Protein AF-A0A182TBE9-F1 (afdb_monomer_lite)

Radius of gyration: 17.05 Å; chains: 1; bounding box: 45×37×43 Å

Organism: NCBI:txid74869

Structure (mmCIF, N/CA/C/O backbone):
data_AF-A0A182TBE9-F1
#
_entry.id   AF-A0A182TBE9-F1
#
loop_
_atom_site.group_PDB
_atom_site.id
_atom_site.type_symbol
_atom_site.label_atom_id
_atom_site.label_alt_id
_atom_site.label_comp_id
_atom_site.label_asym_id
_atom_site.label_entity_id
_atom_site.label_seq_id
_atom_site.pdbx_PDB_ins_code
_atom_site.Cartn_x
_atom_site.Cartn_y
_atom_site.Cartn_z
_atom_site.occupancy
_atom_site.B_iso_or_equiv
_atom_site.auth_seq_id
_atom_site.auth_comp_id
_atom_site.auth_asym_id
_atom_site.auth_atom_id
_atom_site.pdbx_PDB_model_num
ATOM 1 N N . MET A 1 1 ? 20.472 1.026 10.048 1.00 66.00 1 MET A N 1
ATOM 2 C CA . MET A 1 1 ? 19.291 1.708 9.468 1.00 66.00 1 MET A CA 1
ATOM 3 C C . MET A 1 1 ? 18.299 0.635 9.044 1.00 66.00 1 MET A C 1
ATOM 5 O O . MET A 1 1 ? 18.756 -0.398 8.570 1.00 66.00 1 MET A O 1
ATOM 9 N N . ALA A 1 2 ? 16.990 0.842 9.237 1.00 91.69 2 ALA A N 1
ATOM 10 C CA . ALA A 1 2 ? 15.981 -0.187 8.948 1.00 91.69 2 ALA A CA 1
ATOM 11 C C . ALA A 1 2 ? 15.897 -0.556 7.456 1.00 91.69 2 ALA A C 1
ATOM 13 O O . ALA A 1 2 ? 15.517 -1.677 7.135 1.00 91.69 2 ALA A O 1
ATOM 14 N N . PHE A 1 3 ? 16.311 0.352 6.563 1.00 97.19 3 PHE A N 1
ATOM 15 C CA . PHE A 1 3 ? 16.199 0.195 5.115 1.00 97.19 3 PHE A CA 1
ATOM 16 C C . PHE A 1 3 ? 17.537 0.341 4.384 1.00 97.19 3 PHE A C 1
ATOM 18 O O . PHE A 1 3 ? 18.392 1.129 4.797 1.00 97.19 3 PHE A O 1
ATOM 25 N N . THR A 1 4 ? 17.675 -0.380 3.271 1.00 97.06 4 THR A N 1
ATOM 26 C CA . THR A 1 4 ? 18.659 -0.124 2.210 1.00 97.06 4 THR A CA 1
ATOM 27 C C . THR A 1 4 ? 17.928 0.471 1.015 1.00 97.06 4 THR A C 1
ATOM 29 O O . THR A 1 4 ? 16.821 0.052 0.684 1.00 97.06 4 THR A O 1
ATOM 32 N N . PHE A 1 5 ? 18.560 1.441 0.358 1.00 96.56 5 PHE A N 1
ATOM 33 C CA . PHE A 1 5 ? 18.007 2.107 -0.813 1.00 96.56 5 PHE A CA 1
ATOM 34 C C . PHE A 1 5 ? 19.001 2.045 -1.969 1.00 96.56 5 PHE A C 1
ATOM 36 O O . PHE A 1 5 ? 20.084 2.631 -1.874 1.00 96.56 5 PHE A O 1
ATOM 43 N N . THR A 1 6 ? 18.613 1.410 -3.066 1.00 95.81 6 THR A N 1
ATOM 44 C CA . THR A 1 6 ? 19.461 1.256 -4.254 1.00 95.81 6 THR A CA 1
ATOM 45 C C . THR A 1 6 ? 18.914 2.125 -5.376 1.00 95.81 6 THR A C 1
ATOM 47 O O . THR A 1 6 ? 17.748 2.001 -5.737 1.00 95.81 6 THR A O 1
ATOM 50 N N . ASN A 1 7 ? 19.735 3.023 -5.926 1.00 91.75 7 ASN A N 1
ATOM 51 C CA . ASN A 1 7 ? 19.327 3.825 -7.079 1.00 91.75 7 ASN A CA 1
ATOM 52 C C . ASN A 1 7 ? 19.230 2.936 -8.317 1.00 91.75 7 ASN A C 1
ATOM 54 O O . ASN A 1 7 ? 20.151 2.166 -8.583 1.00 91.75 7 ASN A O 1
ATOM 58 N N . VAL A 1 8 ? 18.150 3.082 -9.083 1.00 86.38 8 VAL A N 1
ATOM 59 C CA . VAL A 1 8 ? 17.999 2.398 -10.366 1.00 86.38 8 VAL A CA 1
ATOM 60 C C . VAL A 1 8 ? 18.157 3.429 -11.474 1.00 86.38 8 VAL A C 1
ATOM 62 O O . VAL A 1 8 ? 17.334 4.328 -11.636 1.00 86.38 8 VAL A O 1
ATOM 65 N N . THR A 1 9 ? 19.251 3.331 -12.223 1.00 67.50 9 THR A N 1
ATOM 66 C CA . THR A 1 9 ? 19.440 4.084 -13.464 1.00 67.50 9 THR A CA 1
ATOM 67 C C . THR A 1 9 ? 18.861 3.275 -14.606 1.00 67.50 9 THR A C 1
ATOM 69 O O . THR A 1 9 ? 19.378 2.209 -14.931 1.00 67.50 9 THR A O 1
ATOM 72 N N . LYS A 1 10 ? 17.792 3.784 -15.212 1.00 63.12 10 LYS A N 1
ATOM 73 C CA . LYS A 1 10 ? 17.244 3.232 -16.445 1.00 63.12 10 LYS A CA 1
ATOM 74 C C . LYS A 1 10 ? 17.932 3.923 -17.621 1.00 63.12 10 LYS A C 1
ATOM 76 O O . LYS A 1 10 ? 17.892 5.150 -17.707 1.00 63.12 10 LYS A O 1
ATOM 81 N N . GLU A 1 11 ? 18.581 3.170 -18.503 1.00 48.88 11 GLU A N 1
ATOM 82 C CA . GLU A 1 11 ? 18.990 3.694 -19.811 1.00 48.88 11 GLU A CA 1
ATOM 83 C C . GLU A 1 11 ? 17.709 3.890 -20.631 1.00 48.88 11 GLU A C 1
ATOM 85 O O . GLU A 1 11 ? 17.149 2.942 -21.169 1.00 48.88 11 GLU A O 1
ATOM 90 N N . SER A 1 12 ? 17.141 5.097 -20.626 1.00 45.78 12 SER A N 1
ATOM 91 C CA . SER A 1 12 ? 15.846 5.328 -21.268 1.00 45.78 12 SER A CA 1
ATOM 92 C C . SER A 1 12 ? 15.980 5.300 -22.792 1.00 45.78 12 SER A C 1
ATOM 94 O O . SER A 1 12 ? 16.564 6.216 -23.378 1.00 45.78 12 SER A O 1
ATOM 96 N N . SER A 1 13 ? 15.337 4.340 -23.452 1.00 41.44 13 SER A N 1
ATOM 97 C CA . SER A 1 13 ? 14.846 4.523 -24.817 1.00 41.44 13 SER A CA 1
ATOM 98 C C . SER A 1 13 ? 13.657 5.484 -24.767 1.00 41.44 13 SER A C 1
ATOM 100 O O . SER A 1 13 ? 12.524 5.033 -24.702 1.00 41.44 13 SER A O 1
ATOM 102 N N . ASN A 1 14 ? 13.947 6.793 -24.756 1.00 44.97 14 ASN A N 1
ATOM 103 C CA . ASN A 1 14 ? 13.005 7.922 -24.747 1.00 44.97 14 ASN A CA 1
ATOM 104 C C . ASN A 1 14 ? 11.950 7.876 -23.623 1.00 44.97 14 ASN A C 1
ATOM 106 O O . ASN A 1 14 ? 11.118 6.995 -23.609 1.00 44.97 14 ASN A O 1
ATOM 110 N N . HIS A 1 15 ? 11.941 8.839 -22.695 1.00 50.72 15 HIS A N 1
ATOM 111 C CA . HIS A 1 15 ? 10.744 9.575 -22.231 1.00 50.72 15 HIS A CA 1
ATOM 112 C C . HIS A 1 15 ? 11.020 10.346 -20.928 1.00 50.72 15 HIS A C 1
ATOM 114 O O . HIS A 1 15 ? 11.855 9.997 -20.099 1.00 50.72 15 HIS A O 1
ATOM 120 N N . THR A 1 16 ? 10.315 11.466 -20.817 1.00 36.84 16 THR A N 1
ATOM 121 C CA . THR A 1 16 ? 10.436 12.567 -19.859 1.00 36.84 16 THR A CA 1
ATOM 122 C C . THR A 1 16 ? 9.847 12.238 -18.484 1.00 36.84 16 THR A C 1
ATOM 124 O O . THR A 1 16 ? 8.823 12.801 -18.102 1.00 36.84 16 THR A O 1
ATOM 127 N N . GLU A 1 17 ? 10.497 11.369 -17.713 1.00 45.72 17 GLU A N 1
ATOM 128 C CA . GLU A 1 17 ? 10.230 11.235 -16.275 1.00 45.72 17 GLU A CA 1
ATOM 129 C C . GLU A 1 17 ? 11.463 11.687 -15.482 1.00 45.72 17 GLU A C 1
ATOM 131 O O . GLU A 1 17 ? 12.470 10.996 -15.371 1.00 45.72 17 GLU A O 1
ATOM 136 N N . THR A 1 18 ? 11.402 12.900 -14.933 1.00 41.53 18 THR A N 1
ATOM 137 C CA . THR A 1 18 ? 12.424 13.483 -14.044 1.00 41.53 18 THR A CA 1
ATOM 138 C C . THR A 1 18 ? 12.397 12.903 -12.622 1.00 41.53 18 THR A C 1
ATOM 140 O O . THR A 1 18 ? 13.035 13.449 -11.721 1.00 41.53 18 THR A O 1
ATOM 143 N N . SER A 1 19 ? 11.701 11.786 -12.411 1.00 55.25 19 SER A N 1
ATOM 144 C CA . SER A 1 19 ? 11.612 11.086 -11.132 1.00 55.25 19 SER A CA 1
ATOM 145 C C . SER A 1 19 ? 12.587 9.913 -11.125 1.00 55.25 19 SER A C 1
ATOM 147 O O . SER A 1 19 ? 12.386 8.903 -11.795 1.00 55.25 19 SER A O 1
ATOM 149 N N . ARG A 1 20 ? 13.687 10.045 -10.377 1.00 79.81 20 ARG A N 1
ATOM 150 C CA . ARG A 1 20 ? 14.608 8.923 -10.144 1.00 79.81 20 ARG A CA 1
ATOM 151 C C . ARG A 1 20 ? 13.870 7.871 -9.316 1.00 79.81 20 ARG A C 1
ATOM 153 O O . ARG A 1 20 ? 13.360 8.209 -8.255 1.00 79.81 20 ARG A O 1
ATOM 160 N N . ASN A 1 21 ? 13.836 6.622 -9.767 1.00 89.88 21 ASN A N 1
ATOM 161 C CA . ASN A 1 21 ? 13.284 5.510 -8.993 1.00 89.88 21 ASN A CA 1
ATOM 162 C C . ASN A 1 21 ? 14.385 4.790 -8.200 1.00 89.88 21 ASN A C 1
ATOM 164 O O . ASN A 1 21 ? 15.573 4.844 -8.540 1.00 89.88 21 ASN A O 1
ATOM 168 N N . ILE A 1 22 ? 13.988 4.131 -7.116 1.00 95.12 22 ILE A N 1
ATOM 169 C CA . ILE A 1 22 ? 14.863 3.372 -6.223 1.00 95.12 22 ILE A CA 1
ATOM 170 C C . ILE A 1 22 ? 14.229 2.026 -5.871 1.00 95.12 22 ILE A C 1
ATOM 172 O O . ILE A 1 22 ? 13.009 1.882 -5.868 1.00 95.12 22 ILE A O 1
ATOM 176 N N . LEU A 1 23 ? 15.070 1.066 -5.498 1.00 97.00 23 LEU A N 1
ATOM 177 C CA . LEU A 1 23 ? 14.653 -0.131 -4.776 1.00 97.00 23 LEU A CA 1
ATOM 178 C C . LEU A 1 23 ? 14.767 0.120 -3.273 1.00 97.00 23 LEU A C 1
ATOM 180 O O . LEU A 1 23 ? 15.817 0.559 -2.794 1.00 97.00 23 LEU A O 1
ATOM 184 N N . VAL A 1 24 ? 13.698 -0.172 -2.538 1.00 97.56 24 VAL A N 1
ATOM 185 C CA . VAL A 1 24 ? 13.617 -0.026 -1.081 1.00 97.56 24 VAL A CA 1
ATOM 186 C C . VAL A 1 24 ? 13.549 -1.407 -0.448 1.00 97.56 24 VAL A C 1
ATOM 188 O O . VAL A 1 24 ? 12.568 -2.123 -0.624 1.00 97.56 24 VAL A O 1
ATOM 191 N N . GLN A 1 25 ? 14.582 -1.769 0.306 1.00 97.44 25 GLN A N 1
ATOM 192 C CA . GLN A 1 25 ? 14.707 -3.061 0.973 1.00 97.44 25 GLN A CA 1
ATOM 193 C C . GLN A 1 25 ? 14.615 -2.883 2.488 1.00 97.44 25 GLN A C 1
ATOM 195 O O . GLN A 1 25 ? 15.359 -2.083 3.054 1.00 97.44 25 GLN A O 1
ATOM 200 N N . LEU A 1 26 ? 13.756 -3.657 3.156 1.00 97.38 26 LEU A N 1
ATOM 201 C CA . LEU A 1 26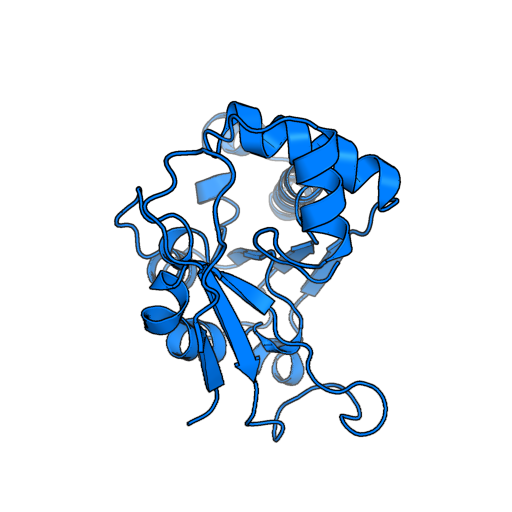 ? 13.775 -3.768 4.616 1.00 97.38 26 LEU A CA 1
ATOM 202 C C . LEU A 1 26 ? 14.931 -4.686 5.046 1.00 97.38 26 LEU A C 1
ATOM 204 O O . LEU A 1 26 ? 14.996 -5.833 4.607 1.00 97.38 26 LEU A O 1
ATOM 208 N N . ASN A 1 27 ? 15.815 -4.194 5.915 1.00 95.38 27 ASN A N 1
ATOM 209 C CA . ASN A 1 27 ? 16.902 -4.977 6.520 1.00 95.38 27 ASN A CA 1
ATOM 210 C C . ASN A 1 27 ? 16.603 -5.374 7.968 1.00 95.38 27 ASN A C 1
ATOM 212 O O . ASN A 1 27 ? 17.103 -6.384 8.455 1.00 95.38 27 ASN A O 1
ATOM 216 N N . ASP A 1 28 ? 15.843 -4.542 8.682 1.00 93.81 28 ASP A N 1
ATOM 217 C CA . ASP A 1 28 ? 15.432 -4.829 10.052 1.00 93.81 28 ASP A CA 1
ATOM 218 C C . ASP A 1 28 ? 14.235 -5.780 10.038 1.00 93.81 28 ASP A C 1
ATOM 220 O O . ASP A 1 28 ? 13.092 -5.363 9.877 1.00 93.81 28 ASP A O 1
ATOM 224 N N . ILE A 1 29 ? 14.524 -7.071 10.180 1.00 93.62 29 ILE A N 1
ATOM 225 C CA . ILE A 1 29 ? 13.524 -8.143 10.136 1.00 93.62 29 ILE A CA 1
ATOM 226 C C . ILE A 1 29 ? 13.007 -8.547 11.522 1.00 93.62 29 ILE A C 1
ATOM 228 O O . ILE A 1 29 ? 12.327 -9.561 11.645 1.00 93.62 29 ILE A O 1
ATOM 232 N N . THR A 1 30 ? 13.324 -7.783 12.574 1.00 92.25 30 THR A N 1
ATOM 233 C CA . THR A 1 30 ? 12.945 -8.124 13.959 1.00 92.25 30 THR A CA 1
ATOM 234 C C . THR A 1 30 ? 11.432 -8.178 14.178 1.00 92.25 30 THR A C 1
ATOM 236 O O . THR A 1 30 ? 10.957 -8.944 15.012 1.00 92.25 30 THR A O 1
ATOM 239 N N . ASP A 1 31 ? 10.680 -7.390 13.412 1.00 91.00 31 ASP A N 1
ATOM 240 C CA . ASP A 1 31 ? 9.220 -7.289 13.430 1.00 91.00 31 ASP A CA 1
ATOM 241 C C . ASP A 1 31 ? 8.574 -7.744 12.109 1.00 91.00 31 ASP A C 1
ATOM 243 O O . ASP A 1 31 ? 7.394 -7.484 11.860 1.00 91.00 31 ASP A O 1
ATOM 247 N N . TYR A 1 32 ? 9.342 -8.421 11.253 1.00 94.56 32 TYR A N 1
ATOM 248 C CA . TYR A 1 32 ? 8.846 -8.949 9.993 1.00 94.56 32 TYR A CA 1
ATOM 249 C C . TYR A 1 32 ? 7.912 -10.144 10.262 1.00 94.56 32 TYR A C 1
ATOM 251 O O . TYR A 1 32 ? 8.297 -11.071 10.975 1.00 94.56 32 TYR A O 1
ATOM 259 N N . PRO A 1 33 ? 6.678 -10.158 9.726 1.00 94.00 33 PRO A N 1
ATOM 260 C CA . PRO A 1 33 ? 5.647 -11.096 10.175 1.00 94.00 33 PRO A CA 1
ATOM 261 C C . PRO A 1 33 ? 5.772 -12.500 9.565 1.00 94.00 33 PRO A C 1
ATOM 263 O O . PRO A 1 33 ? 4.998 -13.384 9.928 1.00 94.00 33 PRO A O 1
ATOM 266 N N . LEU A 1 34 ? 6.699 -12.713 8.625 1.00 94.94 34 LEU A N 1
ATOM 267 C CA . LEU A 1 34 ? 6.920 -14.003 7.971 1.00 94.94 34 LEU A CA 1
ATOM 268 C C . LEU A 1 34 ? 8.278 -14.593 8.361 1.00 94.94 34 LEU A C 1
ATOM 270 O O . LEU A 1 34 ? 9.204 -13.886 8.751 1.00 94.94 34 LEU A O 1
ATOM 274 N N . ASP A 1 35 ? 8.414 -15.908 8.193 1.00 94.69 35 ASP A N 1
ATOM 275 C CA . ASP A 1 35 ? 9.709 -16.584 8.271 1.00 94.69 35 ASP A CA 1
ATOM 276 C C . ASP A 1 35 ? 10.618 -16.090 7.134 1.00 94.69 35 ASP A C 1
ATOM 278 O O . ASP A 1 35 ? 10.483 -16.525 5.987 1.00 94.69 35 ASP A O 1
ATOM 282 N N . ALA A 1 36 ? 11.544 -15.186 7.464 1.00 94.44 36 ALA A N 1
ATOM 283 C CA . ALA A 1 36 ? 12.453 -14.549 6.515 1.00 94.44 36 ALA A CA 1
ATOM 284 C C . ALA A 1 36 ? 13.398 -15.537 5.808 1.00 94.44 36 ALA A C 1
ATOM 286 O O . ALA A 1 36 ? 13.949 -15.203 4.762 1.00 94.44 36 ALA A O 1
ATOM 287 N N . THR A 1 37 ? 13.582 -16.753 6.339 1.00 94.25 37 THR A N 1
ATOM 288 C CA . THR A 1 37 ? 14.399 -17.785 5.675 1.00 94.25 37 THR A CA 1
ATOM 289 C C . THR A 1 37 ? 13.687 -18.396 4.471 1.00 94.25 37 THR A C 1
ATOM 291 O O . THR A 1 37 ? 14.336 -18.823 3.519 1.00 94.25 37 THR A O 1
ATOM 294 N N . LYS A 1 38 ? 12.349 -18.416 4.498 1.00 95.50 38 LYS A N 1
ATOM 295 C CA . LYS A 1 38 ? 11.497 -18.945 3.423 1.00 95.50 38 LYS A CA 1
ATOM 296 C C . LYS A 1 38 ? 10.919 -17.842 2.548 1.00 95.50 38 LYS A C 1
ATOM 298 O O . LYS A 1 38 ? 10.765 -18.032 1.350 1.00 95.50 38 LYS A O 1
ATOM 303 N N . ASN A 1 39 ? 10.588 -16.711 3.162 1.00 95.00 39 ASN A N 1
ATOM 304 C CA . ASN A 1 39 ? 9.961 -15.563 2.525 1.00 95.00 39 ASN A CA 1
ATOM 305 C C . ASN A 1 39 ? 10.776 -14.319 2.883 1.00 95.00 39 ASN A C 1
ATOM 307 O O . ASN A 1 39 ? 10.364 -13.560 3.757 1.00 95.00 39 ASN A O 1
ATOM 311 N N . PRO A 1 40 ? 11.970 -14.127 2.302 1.00 95.06 40 PRO A N 1
ATOM 312 C CA . PRO A 1 40 ? 12.746 -12.929 2.574 1.00 95.06 40 PRO A CA 1
ATOM 313 C C . PRO A 1 40 ? 11.959 -11.681 2.134 1.00 95.06 40 PRO A C 1
ATOM 315 O O . PRO A 1 40 ? 11.235 -11.732 1.135 1.00 95.06 40 PRO A O 1
ATOM 318 N N . PRO A 1 41 ? 12.088 -10.548 2.847 1.00 95.94 41 PRO A N 1
ATOM 319 C CA . PRO A 1 41 ? 11.446 -9.305 2.439 1.00 95.94 41 PRO A CA 1
ATOM 320 C C . PRO A 1 41 ? 11.933 -8.911 1.041 1.00 95.94 41 PRO A C 1
ATOM 322 O O . PRO A 1 41 ? 13.129 -8.711 0.848 1.00 95.94 41 PRO A O 1
ATOM 325 N N . ALA A 1 42 ? 11.025 -8.798 0.073 1.00 95.00 42 ALA A N 1
ATOM 326 C CA . ALA A 1 42 ? 11.372 -8.357 -1.275 1.00 95.00 42 ALA A CA 1
ATOM 327 C C . ALA A 1 42 ? 11.627 -6.836 -1.313 1.00 95.00 42 ALA A C 1
ATOM 329 O O . ALA A 1 42 ? 10.933 -6.089 -0.609 1.00 95.00 42 ALA A O 1
ATOM 330 N N . PRO A 1 43 ? 12.581 -6.358 -2.132 1.00 96.88 43 PRO A N 1
ATOM 331 C CA . PRO A 1 43 ? 12.753 -4.934 -2.368 1.00 96.88 43 PRO A CA 1
ATOM 332 C C . PRO A 1 43 ? 11.604 -4.407 -3.233 1.00 96.88 43 PRO A C 1
ATOM 334 O O . PRO A 1 43 ? 11.193 -5.073 -4.176 1.00 96.88 43 PRO A O 1
ATOM 337 N N . MET A 1 44 ? 11.113 -3.202 -2.944 1.00 97.44 44 MET A N 1
ATOM 338 C CA . MET A 1 44 ? 10.051 -2.565 -3.733 1.00 97.44 44 MET A CA 1
ATOM 339 C C . MET A 1 44 ? 10.609 -1.451 -4.619 1.00 97.44 44 MET A C 1
ATOM 341 O O . MET A 1 44 ? 11.370 -0.610 -4.134 1.00 97.44 44 MET A O 1
ATOM 345 N N . PHE A 1 45 ? 10.200 -1.408 -5.885 1.00 96.56 45 PHE A N 1
ATOM 346 C CA . PHE A 1 45 ? 10.536 -0.343 -6.829 1.00 96.56 45 PHE A CA 1
ATOM 347 C C . PHE A 1 45 ? 9.576 0.846 -6.673 1.00 96.56 45 PHE A C 1
ATOM 349 O O . PHE A 1 45 ? 8.377 0.716 -6.908 1.00 96.56 45 PHE A O 1
ATOM 356 N N . VAL A 1 46 ? 10.070 2.018 -6.265 1.00 95.19 46 VAL A N 1
ATOM 357 C CA . VAL A 1 46 ? 9.256 3.232 -6.024 1.00 95.19 46 VAL A CA 1
ATOM 358 C C . VAL A 1 46 ? 10.044 4.517 -6.322 1.00 95.19 46 VAL A C 1
ATOM 360 O O . VAL A 1 46 ? 11.260 4.473 -6.504 1.00 95.19 46 VAL A O 1
ATOM 363 N N . SER A 1 47 ? 9.375 5.679 -6.331 1.00 93.19 47 SER A N 1
ATOM 364 C CA . SER A 1 47 ? 10.045 6.990 -6.443 1.00 93.19 47 SER A CA 1
ATOM 365 C C . SER A 1 47 ? 11.118 7.170 -5.360 1.00 93.19 47 SER A C 1
ATOM 367 O O . SER A 1 47 ? 10.917 6.809 -4.196 1.00 93.19 47 SER A O 1
ATOM 369 N N . ALA A 1 48 ? 12.242 7.802 -5.719 1.00 93.69 48 ALA A N 1
ATOM 370 C CA . ALA A 1 48 ? 13.316 8.162 -4.795 1.00 93.69 48 ALA A CA 1
ATOM 371 C C . ALA A 1 48 ? 12.833 8.996 -3.606 1.00 93.69 48 ALA A C 1
ATOM 373 O O . ALA A 1 48 ? 13.424 8.901 -2.528 1.00 93.69 48 ALA A O 1
ATOM 374 N N . LYS A 1 49 ? 11.753 9.768 -3.785 1.00 93.56 49 LYS A N 1
ATOM 375 C CA . LYS A 1 49 ? 11.118 10.566 -2.731 1.00 93.56 49 LYS A CA 1
ATOM 376 C C . LYS A 1 49 ? 10.699 9.712 -1.533 1.00 93.56 49 LYS A C 1
ATOM 378 O O . LYS A 1 49 ? 10.759 10.182 -0.401 1.00 93.56 49 LYS A O 1
ATOM 383 N N . TYR A 1 50 ? 10.370 8.435 -1.742 1.00 95.88 50 TYR A N 1
ATOM 384 C CA . TYR A 1 50 ? 9.960 7.537 -0.662 1.00 95.88 50 TYR A CA 1
ATOM 385 C C . TYR A 1 50 ? 11.041 7.362 0.415 1.00 95.88 50 TYR A C 1
ATOM 387 O O . TYR A 1 50 ? 10.721 7.107 1.577 1.00 95.88 50 TYR A O 1
ATOM 395 N N . ARG A 1 51 ? 12.320 7.563 0.067 1.00 95.50 51 ARG A N 1
ATOM 396 C CA . ARG A 1 51 ? 13.450 7.547 1.009 1.00 95.50 51 ARG A CA 1
ATOM 397 C C . ARG A 1 51 ? 13.205 8.427 2.234 1.00 95.50 51 ARG A C 1
ATOM 399 O O . ARG A 1 51 ? 13.522 8.011 3.346 1.00 95.50 51 ARG A O 1
ATOM 406 N N . ASP A 1 52 ? 12.609 9.596 2.025 1.00 94.88 52 ASP A N 1
ATOM 407 C CA . ASP A 1 52 ? 12.399 10.599 3.071 1.00 94.88 52 ASP A CA 1
ATOM 408 C C . ASP A 1 52 ? 11.237 10.232 4.009 1.00 94.88 52 ASP A C 1
ATOM 410 O O . ASP A 1 52 ? 11.111 10.778 5.103 1.00 94.88 52 ASP A O 1
ATOM 414 N N . TYR A 1 53 ? 10.405 9.268 3.603 1.00 96.38 53 TYR A N 1
ATOM 415 C CA . TYR A 1 53 ? 9.174 8.886 4.293 1.00 96.38 53 TYR A CA 1
ATOM 416 C C . TYR A 1 53 ? 9.170 7.438 4.796 1.00 96.38 53 TYR A C 1
ATOM 418 O O . TYR A 1 53 ? 8.340 7.103 5.639 1.00 96.38 53 TYR A O 1
ATOM 426 N N . ALA A 1 54 ? 10.091 6.582 4.339 1.00 96.94 54 ALA A N 1
ATOM 427 C CA . ALA A 1 54 ? 10.098 5.149 4.644 1.00 96.94 54 ALA A CA 1
ATOM 428 C C . ALA A 1 54 ? 10.027 4.849 6.152 1.00 96.94 54 ALA A C 1
ATOM 430 O O . AL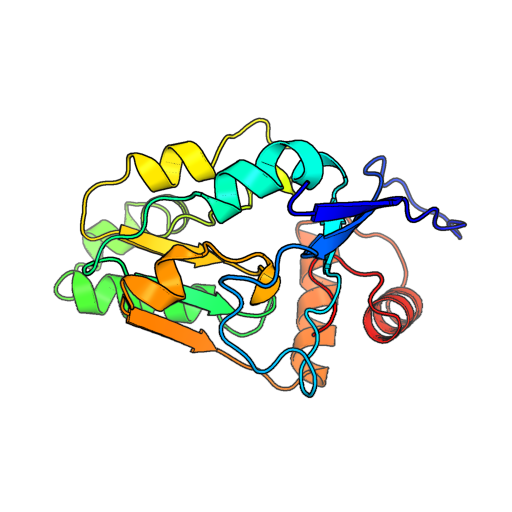A A 1 54 ? 9.237 4.013 6.590 1.00 96.94 54 ALA A O 1
ATOM 431 N N . GLN A 1 55 ? 10.805 5.574 6.964 1.00 96.94 55 GLN A N 1
ATOM 432 C CA . GLN A 1 55 ? 10.771 5.410 8.419 1.00 96.94 55 GLN A CA 1
ATOM 433 C C . GLN A 1 55 ? 9.453 5.916 9.022 1.00 96.94 55 GLN A C 1
ATOM 435 O O . GLN A 1 55 ? 8.900 5.268 9.905 1.00 96.94 55 GLN A O 1
ATOM 440 N N . GLN A 1 56 ? 8.912 7.026 8.511 1.00 97.19 56 GLN A N 1
ATOM 441 C CA . GLN A 1 56 ? 7.636 7.578 8.968 1.00 97.19 56 GLN A CA 1
ATOM 442 C C . GLN A 1 56 ? 6.470 6.614 8.694 1.00 97.19 56 GLN A C 1
ATOM 444 O O . GLN A 1 56 ? 5.595 6.462 9.543 1.00 97.19 56 GLN A O 1
ATOM 449 N N . VAL A 1 57 ? 6.466 5.942 7.537 1.00 98.06 57 VAL A N 1
ATOM 450 C CA . VAL A 1 57 ? 5.481 4.897 7.217 1.00 98.06 57 VAL A CA 1
ATOM 451 C C . VAL A 1 57 ? 5.655 3.691 8.138 1.00 98.06 57 VAL A C 1
ATOM 453 O O . VAL A 1 57 ? 4.683 3.234 8.734 1.00 98.06 57 VAL A O 1
ATOM 456 N N . ARG A 1 58 ? 6.889 3.197 8.312 1.00 97.19 58 ARG A N 1
ATOM 457 C CA . ARG A 1 58 ? 7.179 2.049 9.190 1.00 97.19 58 ARG A CA 1
ATOM 458 C C . ARG A 1 58 ? 6.713 2.286 10.623 1.00 97.19 58 ARG A C 1
ATOM 460 O O . ARG A 1 58 ? 6.189 1.368 11.252 1.00 97.19 58 ARG A O 1
ATOM 467 N N . ASP A 1 59 ? 6.884 3.511 11.112 1.00 97.25 59 ASP A N 1
ATOM 468 C CA . ASP A 1 59 ? 6.530 3.936 12.468 1.00 97.25 59 ASP A CA 1
ATOM 469 C C . ASP A 1 59 ? 5.099 4.463 12.601 1.00 97.25 59 ASP A C 1
ATOM 471 O O . ASP A 1 59 ? 4.707 4.901 13.686 1.00 97.25 59 ASP A O 1
ATOM 475 N N . PHE A 1 60 ? 4.304 4.411 11.529 1.00 98.50 60 PHE A N 1
ATOM 476 C CA . PHE A 1 60 ? 2.934 4.896 11.546 1.00 98.50 60 PHE A CA 1
ATOM 477 C C . PHE A 1 60 ? 2.125 4.210 12.652 1.00 98.50 60 PHE A C 1
ATOM 479 O O . PHE A 1 60 ? 2.085 2.981 12.764 1.00 98.50 60 PHE A O 1
ATOM 486 N N . ARG A 1 61 ? 1.472 5.025 13.488 1.00 98.44 61 ARG A N 1
ATOM 487 C CA . ARG A 1 61 ? 0.644 4.541 14.592 1.00 98.44 61 ARG A CA 1
ATOM 488 C C . ARG A 1 61 ? -0.602 3.868 14.032 1.00 98.44 61 ARG A C 1
ATOM 490 O O . ARG A 1 61 ? -1.387 4.514 13.339 1.00 98.44 61 ARG A O 1
ATOM 497 N N . VAL A 1 62 ? -0.798 2.605 14.388 1.00 98.62 62 VAL A N 1
ATOM 498 C CA . VAL A 1 62 ? -1.981 1.812 14.033 1.00 98.62 62 VAL A CA 1
ATOM 499 C C . VAL A 1 62 ? -2.905 1.718 15.248 1.00 98.62 62 VAL A C 1
ATOM 501 O O . VAL A 1 62 ? -2.429 1.630 16.384 1.00 98.62 62 VAL A O 1
ATOM 504 N N . TYR A 1 63 ? -4.215 1.747 15.014 1.00 98.56 63 TYR A N 1
ATOM 505 C CA . TYR A 1 63 ? -5.251 1.544 16.026 1.00 98.56 63 TYR A CA 1
ATOM 506 C C . TYR A 1 63 ? -6.107 0.322 15.685 1.00 98.56 63 TYR A C 1
ATOM 508 O O . TYR A 1 63 ? -6.243 -0.039 14.522 1.00 98.56 63 TYR A O 1
ATOM 516 N N . GLU A 1 64 ? -6.690 -0.308 16.705 1.00 98.38 64 GLU A N 1
ATOM 517 C CA . GLU A 1 64 ? -7.506 -1.526 16.559 1.00 98.38 64 GLU A CA 1
ATOM 518 C C . GLU A 1 64 ? -8.756 -1.320 15.688 1.00 98.38 64 GLU A C 1
ATOM 520 O O . GLU A 1 64 ? -9.219 -2.257 15.047 1.00 98.38 64 GLU A O 1
ATOM 525 N N . ASP A 1 65 ? -9.279 -0.092 15.642 1.00 98.19 65 ASP A N 1
ATOM 526 C CA . ASP A 1 65 ? -10.449 0.308 14.854 1.00 98.19 65 ASP A CA 1
ATOM 527 C C . ASP A 1 65 ? -10.095 0.839 13.456 1.00 98.19 65 ASP A C 1
ATOM 529 O O . ASP A 1 65 ? -10.968 1.343 12.749 1.00 98.19 65 ASP A O 1
ATOM 533 N N . ASP A 1 66 ? -8.828 0.756 13.044 1.00 98.62 66 ASP A N 1
ATOM 534 C CA . ASP A 1 66 ? -8.460 1.055 11.666 1.00 98.62 66 ASP A CA 1
ATOM 535 C C . ASP A 1 66 ? -8.962 -0.036 10.716 1.00 98.62 66 ASP A C 1
ATOM 537 O O . ASP A 1 66 ? -8.954 -1.230 11.028 1.00 98.62 66 ASP A O 1
ATOM 541 N N . VAL A 1 67 ? -9.285 0.374 9.491 1.00 98.62 67 VAL A N 1
ATOM 542 C CA . VAL A 1 67 ? -9.512 -0.532 8.367 1.00 98.62 67 VAL A CA 1
ATOM 543 C C . VAL A 1 67 ? -8.494 -0.241 7.276 1.00 98.62 67 VAL A C 1
ATOM 545 O O . VAL A 1 67 ? -8.459 0.852 6.709 1.00 98.62 67 VAL A O 1
ATOM 548 N N . TRP A 1 68 ? -7.672 -1.238 6.971 1.00 98.75 68 TRP A N 1
ATOM 549 C CA . TRP A 1 68 ? -6.623 -1.159 5.963 1.00 98.75 68 TRP A CA 1
ATOM 550 C C . TRP A 1 68 ? -7.048 -1.875 4.690 1.00 98.75 68 TRP A C 1
ATOM 552 O O . TRP A 1 68 ? -7.404 -3.048 4.724 1.00 98.75 68 TRP A O 1
ATOM 562 N N . ILE A 1 69 ? -6.975 -1.189 3.555 1.00 98.81 69 ILE A N 1
ATOM 563 C CA . ILE A 1 69 ? -7.243 -1.744 2.229 1.00 98.81 69 ILE A CA 1
ATOM 564 C C . ILE A 1 69 ? -5.918 -1.787 1.478 1.00 98.81 69 ILE A C 1
ATOM 566 O O . ILE A 1 69 ? -5.392 -0.760 1.044 1.00 98.81 69 ILE A O 1
ATOM 570 N N . VAL A 1 70 ? -5.363 -2.988 1.350 1.00 98.56 70 VAL A N 1
ATOM 571 C CA . VAL A 1 70 ? -4.039 -3.214 0.766 1.00 98.56 70 VAL A CA 1
ATOM 572 C C . VAL A 1 70 ? -4.199 -3.959 -0.548 1.00 98.56 70 VAL A C 1
ATOM 574 O O . VAL A 1 70 ? -4.892 -4.965 -0.626 1.00 98.56 70 VAL A O 1
ATOM 577 N N . THR A 1 71 ? -3.593 -3.462 -1.618 1.00 98.44 71 THR A N 1
ATOM 578 C CA . THR A 1 71 ? -3.727 -4.077 -2.949 1.00 98.4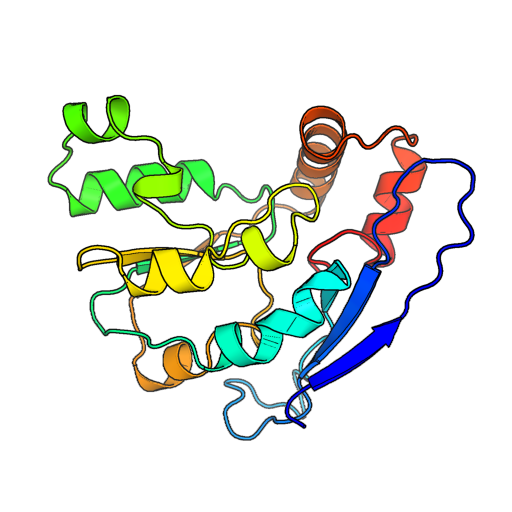4 71 THR A CA 1
ATOM 579 C C . THR A 1 71 ? -2.482 -3.804 -3.768 1.00 98.44 71 THR A C 1
ATOM 581 O O . THR A 1 71 ? -1.918 -2.727 -3.630 1.00 98.44 71 THR A O 1
ATOM 584 N N . PHE A 1 72 ? -2.106 -4.674 -4.703 1.00 98.12 72 PHE A N 1
ATOM 585 C CA . PHE A 1 72 ? -1.299 -4.188 -5.825 1.00 98.12 72 PHE A CA 1
ATOM 586 C C . PHE A 1 72 ? -2.155 -3.212 -6.663 1.00 98.12 72 PHE A C 1
ATOM 588 O O . PHE A 1 72 ? -3.375 -3.438 -6.780 1.00 98.12 72 PHE A O 1
ATOM 595 N N . PRO A 1 73 ? -1.595 -2.125 -7.235 1.00 97.69 73 PRO A N 1
ATOM 596 C CA . PRO A 1 73 ? -2.352 -1.194 -8.062 1.00 97.69 73 PRO A CA 1
ATOM 597 C C . PRO A 1 73 ? -3.251 -1.901 -9.079 1.00 97.69 73 PRO A C 1
ATOM 599 O O . PRO A 1 73 ? -2.894 -2.905 -9.679 1.00 97.69 73 PRO A O 1
ATOM 602 N N . LYS A 1 74 ? -4.445 -1.344 -9.300 1.00 97.75 74 LYS A N 1
ATOM 603 C CA . LYS A 1 74 ? -5.411 -1.822 -10.315 1.00 97.75 74 LYS A CA 1
ATOM 604 C C . LYS A 1 74 ? -6.064 -3.180 -10.027 1.00 97.75 74 LYS A C 1
ATOM 606 O O . LYS A 1 74 ? -6.744 -3.731 -10.899 1.00 97.75 74 LYS A O 1
ATOM 611 N N . SER A 1 75 ? -5.981 -3.636 -8.781 1.00 98.44 75 SER A N 1
ATOM 612 C CA . SER A 1 75 ? -6.625 -4.869 -8.311 1.00 98.44 75 SER A CA 1
ATOM 613 C C . SER A 1 75 ? -8.021 -4.668 -7.702 1.00 98.44 75 SER A C 1
ATOM 615 O O . SER A 1 75 ? -8.541 -5.576 -7.075 1.00 98.44 75 SER A O 1
ATOM 617 N N . GLY A 1 76 ? -8.658 -3.502 -7.884 1.00 97.81 76 GLY A N 1
ATOM 618 C CA . GLY A 1 76 ? -10.016 -3.236 -7.369 1.00 97.81 76 GLY A CA 1
ATOM 619 C C . GLY A 1 76 ? -10.074 -2.409 -6.079 1.00 97.81 76 GLY A C 1
ATOM 620 O O . GLY A 1 76 ? -11.078 -2.437 -5.368 1.00 97.81 76 GLY A O 1
ATOM 621 N N . THR A 1 77 ? -9.021 -1.643 -5.785 1.00 98.19 77 THR A N 1
ATOM 622 C CA . THR A 1 77 ? -8.911 -0.809 -4.578 1.00 98.19 77 THR A CA 1
ATOM 623 C C . THR A 1 77 ? -10.086 0.152 -4.435 1.00 98.19 77 THR A C 1
ATOM 625 O O . THR A 1 77 ? -10.815 0.051 -3.463 1.00 98.19 77 THR A O 1
ATOM 628 N N . THR A 1 78 ? -10.361 0.985 -5.444 1.00 98.06 78 THR A N 1
ATOM 629 C CA . THR A 1 78 ? -11.439 1.990 -5.400 1.00 98.06 78 THR A CA 1
ATOM 630 C C . THR A 1 78 ? -12.813 1.381 -5.119 1.00 98.06 78 THR A C 1
ATOM 632 O O . THR A 1 78 ? -13.576 1.932 -4.336 1.00 98.06 78 THR A O 1
ATOM 635 N N . TRP A 1 79 ? -13.131 0.227 -5.717 1.00 98.31 79 TRP A N 1
ATOM 636 C CA . TRP A 1 79 ? -14.394 -0.467 -5.439 1.00 98.31 79 TRP A CA 1
ATOM 637 C C . TRP A 1 79 ? -14.469 -0.923 -3.986 1.00 98.31 79 TRP A C 1
ATOM 639 O O . TRP A 1 79 ? -15.486 -0.737 -3.327 1.00 98.31 79 TRP A O 1
ATOM 649 N N . THR A 1 80 ? -13.374 -1.486 -3.483 1.00 98.62 80 THR A N 1
ATOM 650 C CA . THR A 1 80 ? -13.276 -1.961 -2.102 1.00 98.62 80 THR A CA 1
ATOM 651 C C . THR A 1 80 ? -13.372 -0.803 -1.117 1.00 98.62 80 THR A C 1
ATOM 653 O O . THR A 1 80 ? -14.126 -0.892 -0.157 1.00 98.62 80 THR A O 1
ATOM 656 N N . GLU A 1 81 ? -12.677 0.303 -1.384 1.00 98.56 81 GLU A N 1
ATOM 657 C CA . GLU A 1 81 ? -12.725 1.511 -0.562 1.00 98.56 81 GLU A CA 1
ATOM 658 C C . GLU A 1 81 ? -14.147 2.060 -0.443 1.00 98.56 81 GLU A C 1
ATOM 660 O O . GLU A 1 81 ? -14.577 2.370 0.666 1.00 98.56 81 GLU A O 1
ATOM 665 N N . GLU A 1 82 ? -14.898 2.131 -1.544 1.00 98.38 82 GLU A N 1
ATOM 666 C CA . GLU A 1 82 ? -16.286 2.602 -1.507 1.00 98.38 82 GLU A CA 1
ATOM 667 C C . GLU A 1 82 ? -17.219 1.643 -0.767 1.00 98.38 82 GLU A C 1
ATOM 669 O O . GLU A 1 82 ? -18.002 2.075 0.079 1.00 98.38 82 GLU A O 1
ATOM 674 N N . MET A 1 83 ? -17.129 0.338 -1.051 1.00 98.44 83 MET A N 1
ATOM 675 C CA . MET A 1 83 ? -17.973 -0.667 -0.399 1.00 98.44 83 MET A CA 1
ATOM 676 C C . MET A 1 83 ? -17.746 -0.692 1.112 1.00 98.44 83 MET A C 1
ATOM 678 O O . MET A 1 83 ? -18.702 -0.639 1.881 1.00 98.44 83 MET A O 1
ATOM 682 N N . VAL A 1 84 ? -16.483 -0.743 1.538 1.00 98.19 84 VAL A N 1
ATOM 683 C CA . VAL A 1 84 ? -16.108 -0.787 2.956 1.00 98.19 84 VAL A CA 1
ATOM 684 C C . VAL A 1 84 ? -16.540 0.492 3.661 1.00 98.19 84 VAL A C 1
ATOM 686 O O . VAL A 1 84 ? -17.129 0.421 4.740 1.00 98.19 84 VAL A O 1
ATOM 689 N N 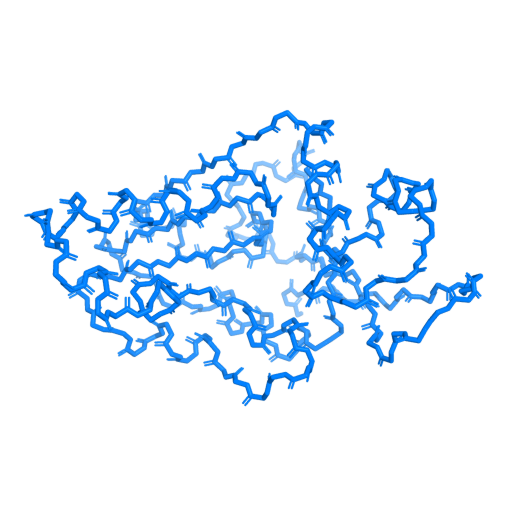. TRP A 1 85 ? -16.325 1.652 3.032 1.00 98.00 85 TRP A N 1
ATOM 690 C CA . TRP A 1 85 ? -16.714 2.920 3.630 1.00 98.00 85 TRP A CA 1
ATOM 691 C C . TRP A 1 85 ? -18.229 2.987 3.841 1.00 98.00 85 TRP A C 1
ATOM 693 O O . TRP A 1 85 ? -18.673 3.285 4.947 1.00 98.00 85 TRP A O 1
ATOM 703 N N . LEU A 1 86 ? -19.029 2.636 2.828 1.00 98.38 86 LEU A N 1
ATOM 704 C CA . LEU A 1 86 ? -20.492 2.626 2.934 1.00 98.38 86 LEU A CA 1
ATOM 705 C C . LEU A 1 86 ? -20.994 1.646 3.999 1.00 98.38 86 LEU A C 1
ATOM 707 O O . LEU A 1 86 ? -21.865 2.012 4.785 1.00 98.38 86 LEU A O 1
ATOM 711 N N . ILE A 1 87 ? -20.444 0.429 4.058 1.00 97.81 87 ILE A N 1
ATOM 712 C CA . ILE A 1 87 ? -20.813 -0.571 5.075 1.00 97.81 87 ILE A CA 1
ATOM 713 C C . ILE A 1 87 ? -20.551 -0.026 6.485 1.00 97.81 87 ILE A C 1
ATOM 715 O O . ILE A 1 87 ? -21.419 -0.126 7.350 1.00 97.81 87 ILE A O 1
ATOM 719 N N . ASN A 1 88 ? -19.404 0.620 6.699 1.00 96.44 88 ASN A N 1
ATOM 720 C CA . ASN A 1 88 ? -19.024 1.166 8.005 1.00 96.44 88 ASN A CA 1
ATOM 721 C C . ASN A 1 88 ? -19.777 2.451 8.388 1.00 96.44 88 ASN A C 1
ATOM 723 O O . ASN A 1 88 ? -19.776 2.832 9.555 1.00 96.44 88 ASN A O 1
ATOM 727 N N . HIS A 1 89 ? -20.431 3.113 7.429 1.00 96.44 89 HIS A N 1
ATOM 728 C CA . HIS A 1 89 ? -21.142 4.380 7.631 1.00 96.44 89 HIS A CA 1
ATOM 729 C C . HIS A 1 89 ? -22.649 4.245 7.372 1.00 96.44 89 HIS A C 1
ATOM 731 O O . HIS A 1 89 ? -23.288 5.184 6.908 1.00 96.44 89 HIS A O 1
ATOM 737 N N . ASN A 1 90 ? -23.232 3.077 7.673 1.00 97.69 90 ASN A N 1
ATOM 738 C CA . ASN A 1 90 ? -24.676 2.814 7.581 1.00 97.69 90 ASN A CA 1
ATOM 739 C C . ASN A 1 90 ? -25.283 3.142 6.207 1.00 97.69 90 ASN A C 1
ATOM 741 O O . ASN A 1 90 ? -26.403 3.644 6.117 1.00 97.69 90 ASN A O 1
ATOM 745 N N . LEU A 1 91 ? -24.533 2.864 5.137 1.00 98.12 91 LEU A N 1
ATOM 746 C CA . LEU A 1 91 ? -24.912 3.168 3.760 1.00 98.12 91 LEU A CA 1
ATOM 747 C C . LEU A 1 91 ? -25.229 4.663 3.544 1.00 98.12 91 LEU A C 1
ATOM 749 O O . LEU A 1 91 ? -26.157 5.008 2.813 1.00 98.12 91 LEU A O 1
ATOM 753 N N . ASP A 1 92 ? -24.461 5.568 4.162 1.00 97.94 92 ASP A N 1
ATOM 754 C CA . ASP A 1 92 ? -24.577 7.015 3.946 1.00 97.94 92 ASP A CA 1
ATOM 755 C C . ASP A 1 92 ? -24.087 7.433 2.545 1.00 97.94 92 ASP A C 1
ATOM 757 O O . ASP A 1 92 ? -22.997 7.976 2.344 1.00 97.94 92 ASP A O 1
ATOM 761 N N . TYR A 1 93 ? -24.931 7.196 1.542 1.00 98.12 93 TYR A N 1
ATOM 762 C CA . TYR A 1 93 ? -24.670 7.561 0.150 1.00 98.12 93 TYR A CA 1
ATOM 763 C C . TYR A 1 93 ? -24.547 9.070 -0.072 1.00 98.12 93 TYR A C 1
ATOM 765 O O . TYR A 1 93 ? -23.905 9.490 -1.036 1.00 98.12 93 TYR A O 1
ATOM 773 N N . LYS A 1 94 ? -25.161 9.895 0.788 1.00 98.25 94 LYS A N 1
ATOM 774 C CA . LYS A 1 94 ? -25.090 11.351 0.653 1.00 98.25 94 LYS A CA 1
ATOM 775 C C . LYS A 1 94 ? -23.659 11.807 0.912 1.00 98.25 94 LYS A C 1
ATOM 777 O O . LYS A 1 94 ? -23.061 12.442 0.050 1.00 98.25 94 LYS A O 1
ATOM 782 N N . THR A 1 95 ? -23.089 11.412 2.045 1.00 97.25 95 THR A N 1
ATOM 783 C CA . THR A 1 95 ? -21.707 11.756 2.387 1.00 97.25 95 THR A CA 1
ATOM 784 C C . THR A 1 95 ? -20.708 11.100 1.433 1.00 97.25 95 THR A C 1
ATOM 786 O O . THR A 1 95 ? -19.760 11.761 1.012 1.00 97.25 95 THR A O 1
ATOM 789 N N . ALA A 1 96 ? -20.931 9.846 1.017 1.00 97.31 96 ALA A N 1
ATOM 790 C CA . ALA A 1 96 ? -20.053 9.176 0.048 1.00 97.31 96 ALA A CA 1
ATOM 791 C C . ALA A 1 96 ? -19.974 9.914 -1.302 1.00 97.31 96 ALA A C 1
ATOM 793 O O . ALA A 1 96 ? -18.913 9.943 -1.929 1.00 97.31 96 ALA A O 1
ATOM 794 N N . ARG A 1 97 ? -21.085 10.525 -1.735 1.00 97.19 97 ARG A N 1
ATOM 795 C CA . ARG A 1 97 ? -21.151 11.347 -2.949 1.00 97.19 97 ARG A CA 1
ATOM 796 C C . ARG A 1 97 ? -20.522 12.725 -2.754 1.00 97.19 97 ARG A C 1
ATOM 798 O O . ARG A 1 97 ? -19.828 13.203 -3.646 1.00 97.19 97 ARG A O 1
ATOM 805 N N . ASP A 1 98 ? -20.802 13.367 -1.625 1.00 97.81 98 ASP A N 1
ATOM 806 C CA . ASP A 1 98 ? -20.452 14.770 -1.401 1.00 97.81 98 ASP A CA 1
ATOM 807 C C . ASP A 1 98 ? -18.982 14.933 -0.943 1.00 97.81 98 ASP A C 1
ATOM 809 O O . ASP A 1 98 ? -18.372 15.977 -1.178 1.00 97.81 98 ASP A O 1
ATOM 813 N N . ILE A 1 99 ? -18.380 13.897 -0.340 1.00 96.88 99 ILE A N 1
ATOM 814 C CA . ILE A 1 99 ? -16.979 13.882 0.105 1.00 96.88 99 ILE A CA 1
ATOM 815 C C . ILE A 1 99 ? -16.144 12.947 -0.776 1.00 96.88 99 ILE A C 1
ATOM 817 O O . ILE A 1 99 ? -16.426 11.755 -0.911 1.00 96.88 99 ILE A O 1
ATOM 821 N N . ASN A 1 100 ? -15.050 13.481 -1.328 1.00 95.75 100 ASN A N 1
ATOM 822 C CA . ASN A 1 100 ? -14.131 12.727 -2.177 1.00 95.75 100 ASN A CA 1
ATOM 823 C C . ASN A 1 100 ? -13.554 11.490 -1.464 1.00 95.75 100 ASN A C 1
ATOM 825 O O . ASN A 1 100 ? -13.155 11.556 -0.299 1.00 95.75 100 ASN A O 1
ATOM 829 N N . LEU A 1 101 ? -13.433 10.384 -2.202 1.00 96.06 101 LEU A N 1
ATOM 830 C CA . LEU A 1 101 ? -12.917 9.120 -1.682 1.00 96.06 101 LEU A CA 1
ATOM 831 C C . LEU A 1 101 ? -11.536 9.245 -1.027 1.00 96.06 101 LEU A C 1
ATOM 833 O O . LEU A 1 101 ? -11.332 8.652 0.020 1.00 96.06 101 LEU A O 1
ATOM 837 N N . ASN A 1 102 ? -10.617 10.054 -1.563 1.00 92.69 102 ASN A N 1
ATOM 838 C CA . ASN A 1 102 ? -9.269 10.199 -0.991 1.00 92.69 102 ASN A CA 1
ATOM 839 C C . ASN A 1 102 ? -9.266 10.867 0.398 1.00 92.69 102 ASN A C 1
ATOM 841 O O . ASN A 1 102 ? -8.293 10.744 1.143 1.00 92.69 102 ASN A O 1
ATOM 845 N N . VAL A 1 103 ? -10.342 11.585 0.746 1.00 93.75 103 VAL A N 1
ATOM 846 C CA . VAL A 1 103 ? -10.552 12.150 2.089 1.00 93.75 103 VAL A CA 1
ATOM 847 C C . VAL A 1 103 ? -11.137 11.090 3.023 1.00 93.75 103 VAL A C 1
ATOM 849 O O . VAL A 1 103 ? -10.741 11.000 4.179 1.00 93.75 103 VAL A O 1
ATOM 852 N N . ARG A 1 104 ? -12.053 10.263 2.508 1.00 95.56 104 ARG A N 1
ATOM 853 C CA . ARG A 1 104 ? -12.710 9.174 3.247 1.00 95.56 104 ARG A CA 1
ATOM 854 C C . ARG A 1 104 ? -11.805 7.958 3.477 1.00 95.56 104 ARG A C 1
ATOM 856 O O . ARG A 1 104 ? -11.966 7.262 4.471 1.00 95.56 104 ARG A O 1
ATOM 863 N N . SER A 1 105 ? -10.877 7.718 2.556 1.00 97.19 105 SER A N 1
ATOM 864 C CA . SER A 1 105 ? -9.944 6.595 2.494 1.00 97.19 105 SER A CA 1
ATOM 865 C C . SER A 1 105 ? -8.574 7.128 2.080 1.00 97.19 105 SER A C 1
ATOM 867 O O . SER A 1 105 ? -8.324 7.411 0.907 1.00 97.19 105 SER A O 1
ATOM 869 N N . THR A 1 106 ? -7.687 7.361 3.047 1.00 97.62 106 THR A N 1
ATOM 870 C CA . THR A 1 106 ? -6.413 8.028 2.749 1.00 97.62 106 THR A CA 1
ATOM 871 C C . THR A 1 106 ? -5.412 7.055 2.144 1.00 97.62 106 THR A C 1
ATOM 873 O O . THR A 1 106 ? -5.054 6.053 2.758 1.00 97.62 106 THR A O 1
ATOM 876 N N . PHE A 1 107 ? -4.910 7.392 0.957 1.00 97.81 107 PHE A N 1
ATOM 877 C CA . PHE A 1 107 ? -3.788 6.707 0.324 1.00 97.81 107 PHE A CA 1
ATOM 878 C C . PHE A 1 107 ? -2.476 7.124 1.008 1.00 97.81 107 PHE A C 1
ATOM 880 O O . PHE A 1 107 ? -1.925 8.188 0.714 1.00 97.81 107 PHE A O 1
ATOM 887 N N . ILE A 1 108 ? -2.014 6.317 1.969 1.00 98.00 108 ILE A N 1
ATOM 888 C CA . ILE A 1 108 ? -1.025 6.740 2.974 1.00 98.00 108 ILE A CA 1
ATOM 889 C C . ILE A 1 108 ? 0.315 7.167 2.367 1.00 98.00 108 ILE A C 1
ATOM 891 O O . ILE A 1 108 ? 0.866 8.188 2.778 1.00 98.00 108 ILE A O 1
ATOM 895 N N . GLU A 1 109 ? 0.812 6.470 1.350 1.00 97.06 109 GLU A N 1
ATOM 896 C CA . GLU A 1 109 ? 2.103 6.752 0.718 1.00 97.06 109 GLU A CA 1
ATOM 897 C C . GLU A 1 109 ? 2.032 7.680 -0.506 1.00 97.06 109 GLU A C 1
ATOM 899 O O . GLU A 1 109 ? 3.071 7.973 -1.093 1.00 97.06 109 GLU A O 1
ATOM 904 N N . PHE A 1 110 ? 0.852 8.178 -0.899 1.00 96.00 110 PHE A N 1
ATOM 905 C CA . PHE A 1 110 ? 0.701 9.000 -2.112 1.00 96.00 110 PHE A CA 1
ATOM 906 C C . PHE A 1 110 ? 1.660 10.194 -2.135 1.00 96.00 110 PHE A C 1
ATOM 908 O O . PHE A 1 110 ? 2.368 10.425 -3.112 1.00 96.00 110 PHE A O 1
ATOM 915 N N . GLY A 1 111 ? 1.735 10.922 -1.021 1.00 93.88 111 GLY A N 1
ATOM 916 C CA . GLY A 1 111 ? 2.641 12.050 -0.854 1.00 93.88 111 GLY A CA 1
ATOM 917 C C . GLY A 1 111 ? 4.120 11.688 -0.976 1.00 93.88 111 GLY A C 1
ATOM 918 O O . GLY A 1 111 ? 4.920 12.522 -1.392 1.00 93.88 111 GLY A O 1
ATOM 919 N N . ALA A 1 112 ? 4.481 10.445 -0.662 1.00 93.50 112 ALA A N 1
ATOM 920 C CA . ALA A 1 112 ? 5.850 9.943 -0.693 1.00 93.50 112 ALA A CA 1
ATOM 921 C C . ALA A 1 112 ? 6.285 9.433 -2.076 1.00 93.50 112 ALA A C 1
ATOM 923 O O . ALA A 1 112 ? 7.477 9.243 -2.294 1.00 93.50 112 ALA A O 1
ATOM 924 N N . ILE A 1 113 ? 5.347 9.225 -3.006 1.00 91.38 113 ILE A N 1
ATOM 925 C CA . ILE A 1 113 ? 5.637 8.694 -4.350 1.00 91.38 113 ILE A CA 1
ATOM 926 C C . ILE A 1 113 ? 5.262 9.654 -5.480 1.00 91.38 113 ILE A C 1
ATOM 928 O O . ILE A 1 113 ? 5.801 9.556 -6.577 1.00 91.38 113 ILE A O 1
ATOM 932 N N . ALA A 1 114 ? 4.316 10.564 -5.240 1.00 90.12 114 ALA A N 1
ATOM 933 C CA . ALA A 1 114 ? 3.810 11.468 -6.255 1.00 90.12 114 ALA A CA 1
ATOM 934 C C . ALA A 1 114 ? 4.604 12.782 -6.204 1.00 90.12 114 ALA A C 1
ATOM 936 O O . ALA A 1 114 ? 4.242 13.731 -5.506 1.00 90.12 114 ALA A O 1
ATOM 937 N N . ASP A 1 115 ? 5.717 12.835 -6.936 1.00 79.56 115 ASP A N 1
ATOM 938 C CA . ASP A 1 115 ? 6.674 13.952 -6.894 1.00 79.56 115 ASP A CA 1
ATOM 939 C C . ASP A 1 115 ? 6.036 15.306 -7.236 1.00 79.56 115 ASP A C 1
ATOM 941 O O . ASP A 1 115 ? 6.392 16.327 -6.650 1.00 79.56 115 ASP A O 1
ATOM 945 N N . ARG A 1 116 ? 5.025 15.304 -8.115 1.00 83.62 116 ARG A N 1
ATOM 946 C CA . ARG A 1 116 ? 4.277 16.505 -8.528 1.00 83.62 116 ARG A CA 1
ATOM 947 C C . ARG A 1 116 ? 3.377 17.084 -7.422 1.00 83.62 116 ARG A C 1
ATOM 949 O O . ARG A 1 116 ? 2.897 18.205 -7.569 1.00 83.62 116 ARG A O 1
ATOM 956 N N . TYR A 1 117 ? 3.145 16.354 -6.328 1.00 85.62 117 TYR A N 1
ATOM 957 C CA . TYR A 1 117 ? 2.235 16.753 -5.252 1.00 85.62 117 TYR A CA 1
ATOM 958 C C . TYR A 1 117 ? 2.992 16.904 -3.918 1.00 85.62 117 TYR A C 1
ATOM 960 O O . TYR A 1 117 ? 3.388 15.907 -3.303 1.00 85.62 117 TYR A O 1
ATOM 968 N N . PRO A 1 118 ? 3.195 18.139 -3.418 1.00 87.50 118 PRO A N 1
ATOM 969 C CA . PRO A 1 118 ? 3.883 18.397 -2.152 1.00 87.50 118 PRO A CA 1
ATOM 970 C C . PRO A 1 118 ? 2.936 18.213 -0.952 1.00 87.50 118 PRO A C 1
ATOM 972 O O . PRO A 1 118 ? 2.705 19.131 -0.170 1.00 87.50 118 PRO A O 1
ATOM 975 N N . ILE A 1 119 ? 2.347 17.024 -0.821 1.00 92.62 119 ILE A N 1
ATOM 976 C CA . ILE A 1 119 ? 1.401 16.675 0.245 1.00 92.62 119 ILE A CA 1
ATOM 977 C C . ILE A 1 119 ? 2.003 15.603 1.157 1.00 92.62 119 ILE A C 1
ATOM 979 O O . ILE A 1 119 ? 2.641 14.674 0.675 1.00 92.62 119 ILE A O 1
ATOM 983 N N . ASN A 1 120 ? 1.803 15.704 2.475 1.00 94.31 120 ASN A N 1
ATOM 984 C CA . ASN A 1 120 ? 2.196 14.658 3.426 1.00 94.31 120 ASN A CA 1
ATOM 985 C C . ASN A 1 120 ? 0.966 13.830 3.826 1.00 94.31 120 ASN A C 1
ATOM 987 O O . ASN A 1 120 ? 0.312 14.103 4.834 1.00 94.31 120 ASN A O 1
ATOM 991 N N . THR A 1 121 ? 0.643 12.819 3.020 1.00 97.06 121 THR A N 1
ATOM 992 C CA . THR A 1 121 ? -0.508 11.933 3.258 1.00 97.06 121 THR A CA 1
ATOM 993 C C . THR A 1 121 ? -0.367 11.072 4.506 1.00 97.06 121 THR A C 1
ATOM 995 O O . THR A 1 121 ? -1.380 10.713 5.099 1.00 97.06 121 THR A O 1
ATOM 998 N N . ILE A 1 122 ? 0.858 10.814 4.968 1.00 97.62 122 ILE A N 1
ATOM 999 C CA . ILE A 1 122 ? 1.111 10.086 6.216 1.00 97.62 122 ILE A CA 1
ATOM 1000 C C . ILE A 1 122 ? 0.640 10.925 7.408 1.00 97.62 122 ILE A C 1
ATOM 1002 O O . ILE A 1 122 ? -0.059 10.423 8.285 1.00 97.62 122 ILE A O 1
ATOM 1006 N N . ASN A 1 123 ? 0.951 12.226 7.415 1.00 96.94 123 ASN A N 1
ATOM 1007 C CA . ASN A 1 123 ? 0.450 13.141 8.439 1.00 96.94 123 ASN A CA 1
ATOM 1008 C C . ASN A 1 123 ? -1.073 13.325 8.352 1.00 96.94 123 ASN A C 1
ATOM 1010 O O . ASN A 1 123 ? -1.737 13.384 9.381 1.00 96.94 123 ASN A O 1
ATOM 1014 N N . ILE A 1 124 ? -1.644 13.382 7.145 1.00 96.81 124 ILE A N 1
ATOM 1015 C CA . ILE A 1 124 ? -3.105 13.455 6.972 1.00 96.81 124 ILE A CA 1
ATOM 1016 C C . ILE A 1 124 ? -3.772 12.208 7.566 1.00 96.81 124 ILE A C 1
ATOM 1018 O O . ILE A 1 124 ? -4.628 12.336 8.435 1.00 96.81 124 ILE A O 1
ATOM 1022 N N . ALA A 1 125 ? -3.309 11.009 7.199 1.00 97.56 125 ALA A N 1
ATOM 1023 C CA . ALA A 1 125 ? -3.829 9.751 7.735 1.00 97.56 125 ALA A CA 1
ATOM 1024 C C . ALA A 1 125 ? -3.700 9.665 9.267 1.00 97.56 125 ALA A C 1
ATOM 1026 O O . ALA A 1 125 ? -4.575 9.119 9.938 1.00 97.56 125 ALA A O 1
ATOM 1027 N N . ALA A 1 126 ? -2.630 10.220 9.844 1.00 97.56 126 ALA A N 1
ATOM 1028 C CA . ALA A 1 126 ? -2.439 10.256 11.293 1.00 97.56 126 ALA A CA 1
ATOM 1029 C C . ALA A 1 126 ? -3.479 11.131 12.020 1.00 97.56 126 ALA A C 1
ATOM 1031 O O . ALA A 1 126 ? -3.818 10.828 13.160 1.00 97.56 126 ALA A O 1
ATOM 1032 N N . ASN A 1 127 ? -3.991 12.177 11.364 1.00 96.88 127 ASN A N 1
ATOM 1033 C CA . ASN A 1 127 ? -4.910 13.160 11.949 1.00 96.88 127 ASN A CA 1
ATOM 1034 C C . ASN A 1 127 ? -6.378 12.979 11.522 1.00 96.88 127 ASN A C 1
ATOM 1036 O O . ASN A 1 127 ? -7.234 13.761 11.937 1.00 96.88 127 ASN A O 1
ATOM 1040 N N . ASN A 1 128 ? -6.690 11.971 10.703 1.00 95.50 128 ASN A N 1
ATOM 1041 C CA . ASN A 1 128 ? -8.070 11.666 10.335 1.00 95.50 128 ASN A CA 1
ATOM 1042 C C . ASN A 1 128 ? -8.907 11.261 11.554 1.00 95.50 128 ASN A C 1
ATOM 1044 O O . ASN A 1 128 ? -8.413 10.654 12.508 1.00 95.50 128 ASN A O 1
ATOM 1048 N N . GLN A 1 129 ? -10.206 11.552 11.479 1.00 94.19 129 GLN A N 1
ATOM 1049 C CA . GLN A 1 129 ? -11.167 11.087 12.473 1.00 94.19 129 GLN A CA 1
ATOM 1050 C C . GLN A 1 129 ? -11.221 9.554 12.487 1.00 94.19 129 GLN A C 1
ATOM 1052 O O . GLN A 1 129 ? -11.130 8.908 11.443 1.00 94.19 129 GLN A O 1
ATOM 1057 N N . ARG A 1 130 ? -11.338 8.984 13.689 1.00 95.44 130 ARG A N 1
ATOM 1058 C CA . ARG A 1 130 ? -11.455 7.537 13.907 1.00 95.44 130 ARG A CA 1
ATOM 1059 C C . ARG A 1 130 ? -12.930 7.098 13.850 1.00 95.44 130 ARG A C 1
ATOM 1061 O O . ARG A 1 130 ? -13.774 7.874 14.304 1.00 95.44 130 ARG A O 1
ATOM 1068 N N . PRO A 1 131 ? -13.242 5.879 13.367 1.00 96.44 131 PRO A N 1
ATOM 1069 C CA . PRO A 1 131 ? -12.316 4.881 12.813 1.00 96.44 131 PRO A CA 1
ATOM 1070 C C . PRO A 1 131 ? -11.741 5.315 11.457 1.00 96.44 131 PRO A C 1
ATOM 1072 O O . PRO A 1 131 ? -12.432 5.933 10.648 1.00 96.44 131 PRO A O 1
ATOM 1075 N N . ARG A 1 132 ? -10.461 5.013 11.208 1.00 97.88 132 ARG A N 1
ATOM 1076 C CA . ARG A 1 132 ? -9.776 5.444 9.979 1.00 97.88 132 ARG A CA 1
ATOM 1077 C C . ARG A 1 132 ? -9.883 4.363 8.914 1.00 97.88 132 ARG A C 1
ATOM 1079 O O . ARG A 1 132 ? -9.582 3.204 9.183 1.00 97.88 132 ARG A O 1
ATOM 1086 N N . GLN A 1 133 ? -10.205 4.757 7.685 1.00 98.44 133 GLN A N 1
ATOM 1087 C CA . GLN A 1 133 ? -10.008 3.910 6.512 1.00 98.44 133 GLN A CA 1
ATOM 1088 C C . GLN A 1 133 ? -8.739 4.349 5.777 1.00 98.44 133 GLN A C 1
ATOM 1090 O O . GLN A 1 133 ? -8.580 5.520 5.420 1.00 98.44 133 GLN A O 1
ATOM 1095 N N . ILE A 1 134 ? -7.813 3.414 5.588 1.00 98.69 134 ILE A N 1
ATOM 1096 C CA . ILE A 1 134 ? -6.485 3.678 5.036 1.00 98.69 134 ILE A CA 1
ATOM 1097 C C . ILE A 1 134 ? -6.241 2.725 3.875 1.00 98.69 134 ILE A C 1
ATOM 1099 O O . ILE A 1 134 ? -6.440 1.519 3.989 1.00 98.69 134 ILE A O 1
ATOM 1103 N N . LYS A 1 135 ? -5.773 3.266 2.756 1.00 98.50 135 LYS A N 1
ATOM 1104 C CA . LYS A 1 135 ? -5.366 2.501 1.582 1.00 98.50 135 LYS A CA 1
ATOM 1105 C C . LYS A 1 135 ? -3.848 2.478 1.476 1.00 98.50 135 LYS A C 1
ATOM 1107 O O . LYS A 1 135 ? -3.206 3.512 1.663 1.00 98.50 135 LYS A O 1
ATOM 1112 N N . SER A 1 136 ? -3.302 1.343 1.044 1.00 98.56 136 SER A N 1
ATOM 1113 C CA . SER A 1 136 ? -1.903 1.241 0.629 1.00 98.56 136 SER A CA 1
ATOM 1114 C C . SER A 1 136 ? -1.699 0.275 -0.546 1.00 98.56 136 SER A C 1
ATOM 1116 O O . SER A 1 136 ? -2.465 -0.667 -0.762 1.00 98.56 136 SER A O 1
ATOM 1118 N N . HIS A 1 137 ? -0.652 0.539 -1.316 1.00 98.38 137 HIS A N 1
ATOM 1119 C CA . HIS A 1 137 ? -0.077 -0.317 -2.345 1.00 98.38 137 HIS A CA 1
ATOM 1120 C C . HIS A 1 137 ? 1.291 -0.883 -1.947 1.00 98.38 137 HIS A C 1
ATOM 1122 O O . HIS A 1 137 ? 1.868 -1.648 -2.713 1.00 98.38 137 HIS A O 1
ATOM 1128 N N . LEU A 1 138 ? 1.805 -0.536 -0.763 1.00 98.19 138 LEU A N 1
ATOM 1129 C CA . LEU A 1 138 ? 3.094 -1.011 -0.271 1.00 98.19 138 LEU A CA 1
ATOM 1130 C C . LEU A 1 138 ? 3.134 -2.532 -0.099 1.00 98.19 138 LEU A C 1
ATOM 1132 O O . LEU A 1 138 ? 2.164 -3.160 0.332 1.00 98.19 138 LEU A O 1
ATOM 1136 N N . LEU A 1 139 ? 4.307 -3.108 -0.370 1.00 97.06 139 LEU A N 1
ATOM 1137 C CA . LEU A 1 139 ? 4.582 -4.503 -0.065 1.00 97.06 139 LEU A CA 1
ATOM 1138 C C . LEU A 1 139 ? 4.584 -4.710 1.447 1.00 97.06 139 LEU A C 1
ATOM 1140 O O . LEU A 1 139 ? 4.934 -3.814 2.215 1.00 97.06 139 LEU A O 1
ATOM 1144 N N . LEU A 1 140 ? 4.278 -5.937 1.861 1.00 96.06 140 LEU A N 1
ATOM 1145 C CA . LEU A 1 140 ? 4.301 -6.377 3.255 1.00 96.06 140 LEU A CA 1
ATOM 1146 C C . LEU A 1 140 ? 5.514 -5.868 4.071 1.00 96.06 140 LEU A C 1
ATOM 1148 O O . LEU A 1 140 ? 5.278 -5.329 5.152 1.00 96.06 140 LEU A O 1
ATOM 1152 N N . PRO A 1 141 ? 6.781 -5.953 3.605 1.00 96.44 141 PRO A N 1
ATOM 1153 C CA . PRO A 1 141 ? 7.933 -5.414 4.341 1.00 96.44 141 PRO A CA 1
ATOM 1154 C C . PRO A 1 141 ? 7.944 -3.891 4.537 1.00 96.44 141 PRO A 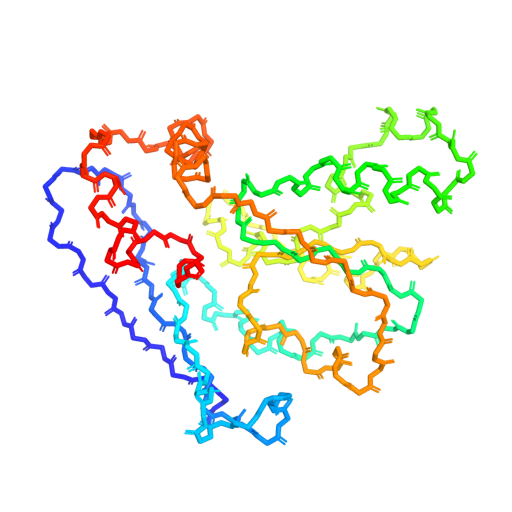C 1
ATOM 1156 O O . PRO A 1 141 ? 8.670 -3.400 5.399 1.00 96.44 141 PRO A O 1
ATOM 1159 N N . LEU A 1 142 ? 7.196 -3.129 3.739 1.00 97.56 142 LEU A N 1
ATOM 1160 C CA . LEU A 1 142 ? 7.180 -1.665 3.798 1.00 97.56 142 LEU A CA 1
ATOM 1161 C C . LEU A 1 142 ? 5.931 -1.101 4.487 1.00 97.56 142 LEU A C 1
ATOM 1163 O O . LEU A 1 142 ? 5.862 0.106 4.715 1.00 97.56 142 LEU A O 1
ATOM 1167 N N . LEU A 1 143 ? 4.969 -1.954 4.847 1.00 97.94 143 LEU A N 1
ATOM 1168 C CA . LEU A 1 143 ? 3.812 -1.566 5.649 1.00 97.94 143 LEU A CA 1
ATOM 1169 C C . LEU A 1 143 ? 4.207 -1.224 7.104 1.00 97.94 143 LEU A C 1
ATOM 1171 O O . LEU A 1 143 ? 5.266 -1.647 7.582 1.00 97.94 143 LEU A O 1
ATOM 1175 N N . PRO A 1 144 ? 3.357 -0.489 7.850 1.00 98.00 144 PRO A N 1
ATOM 1176 C CA . PRO A 1 144 ? 3.624 -0.176 9.250 1.00 98.00 144 PRO A CA 1
ATOM 1177 C C . PRO A 1 144 ? 3.778 -1.435 10.103 1.00 98.00 144 PRO A C 1
ATOM 1179 O O . PRO A 1 144 ? 2.910 -2.309 10.114 1.00 98.00 144 PRO A O 1
ATOM 1182 N N . ARG A 1 145 ? 4.840 -1.496 10.909 1.00 96.31 145 ARG A N 1
ATOM 1183 C CA . ARG A 1 145 ? 5.133 -2.669 11.754 1.00 96.31 145 ARG A CA 1
ATOM 1184 C C . ARG A 1 145 ? 4.042 -2.994 12.769 1.00 96.31 145 ARG A C 1
ATOM 1186 O O . ARG A 1 145 ? 3.862 -4.143 13.163 1.00 96.31 145 ARG A O 1
ATOM 1193 N N . GLN A 1 146 ? 3.291 -1.976 13.192 1.00 97.69 146 GLN A N 1
ATOM 1194 C CA . GLN A 1 146 ? 2.207 -2.149 14.153 1.00 97.69 146 GLN A CA 1
ATOM 1195 C C . GLN A 1 146 ? 1.000 -2.898 13.574 1.00 97.69 146 GLN A C 1
ATOM 1197 O O . GLN A 1 146 ? 0.180 -3.366 14.357 1.00 97.69 146 GLN A O 1
ATOM 1202 N N . LEU A 1 147 ? 0.901 -3.097 12.250 1.00 97.75 147 LEU A N 1
ATOM 1203 C CA . LEU A 1 147 ? -0.141 -3.956 11.671 1.00 97.75 147 LEU A CA 1
ATOM 1204 C C . LEU A 1 147 ? -0.090 -5.382 12.233 1.00 97.75 147 LEU A C 1
ATOM 1206 O O . LEU A 1 147 ? -1.127 -6.019 12.398 1.00 97.75 147 LEU A O 1
ATOM 1210 N N . TRP A 1 148 ? 1.101 -5.872 12.578 1.00 95.25 148 TRP A N 1
ATOM 1211 C CA . TRP A 1 148 ? 1.308 -7.251 13.025 1.00 95.25 148 TRP A CA 1
ATOM 1212 C C . TRP A 1 148 ? 1.075 -7.433 14.527 1.00 95.25 148 TRP A C 1
ATOM 1214 O O . TRP A 1 148 ? 0.738 -8.530 14.977 1.00 95.25 148 TRP A O 1
ATOM 1224 N N . THR A 1 149 ? 1.228 -6.357 15.305 1.00 96.19 149 THR A N 1
ATOM 1225 C CA . THR A 1 149 ? 1.042 -6.365 16.761 1.00 96.19 149 THR A CA 1
ATOM 1226 C C . THR A 1 149 ? -0.354 -5.910 17.174 1.00 96.19 149 THR A C 1
ATOM 1228 O O . THR A 1 149 ? -0.971 -6.577 17.997 1.00 96.19 149 THR A O 1
ATOM 1231 N N . VAL A 1 150 ? -0.866 -4.826 16.580 1.00 98.06 150 VAL A N 1
ATOM 1232 C CA . VAL A 1 150 ? -2.217 -4.290 16.835 1.00 98.06 150 VAL A CA 1
ATOM 1233 C C . VAL A 1 150 ? -3.285 -5.131 16.142 1.00 98.06 150 VAL A C 1
ATOM 1235 O O . VAL A 1 150 ? -4.364 -5.309 16.692 1.00 98.06 150 VAL A O 1
ATOM 1238 N N . LYS A 1 151 ? -2.972 -5.685 14.961 1.00 97.19 151 LYS A N 1
ATOM 1239 C CA . LYS A 1 151 ? -3.875 -6.530 14.162 1.00 97.19 151 LYS A CA 1
ATOM 1240 C C . LYS A 1 151 ? -5.238 -5.864 13.888 1.00 97.19 151 LYS A C 1
ATOM 1242 O O . LYS A 1 151 ? -6.270 -6.446 14.226 1.00 97.19 151 LYS A O 1
ATOM 1247 N N . PRO A 1 152 ? -5.256 -4.663 13.273 1.00 98.19 152 PRO A N 1
ATOM 1248 C CA . PRO A 1 152 ? -6.500 -4.057 12.805 1.00 98.19 152 PRO A CA 1
ATOM 1249 C C . PRO A 1 152 ? -7.135 -4.911 11.700 1.00 98.19 152 PRO A C 1
ATOM 1251 O O . PRO A 1 152 ? -6.539 -5.875 11.207 1.00 98.19 152 PRO A O 1
ATOM 1254 N N . GLN A 1 153 ? -8.316 -4.517 11.230 1.0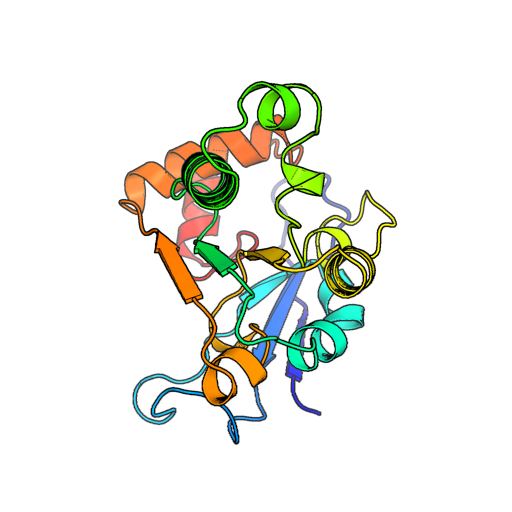0 98.44 153 GLN A N 1
ATOM 1255 C CA . GLN A 1 153 ? -8.897 -5.148 10.052 1.00 98.44 153 GLN A CA 1
ATOM 1256 C C . GLN A 1 153 ? -8.059 -4.823 8.805 1.00 98.44 153 GLN A C 1
ATOM 1258 O O . GLN A 1 153 ? -7.847 -3.657 8.471 1.00 98.44 153 GLN A O 1
ATOM 1263 N N . ILE A 1 154 ? -7.611 -5.859 8.090 1.00 98.56 154 ILE A N 1
ATOM 1264 C CA . ILE A 1 154 ? -6.878 -5.737 6.824 1.00 98.56 154 ILE A CA 1
ATOM 1265 C C . ILE A 1 154 ? -7.662 -6.466 5.735 1.00 98.56 154 ILE A C 1
ATOM 1267 O O . ILE A 1 154 ? -7.940 -7.659 5.841 1.00 98.56 154 ILE A O 1
ATOM 1271 N N . ILE A 1 155 ? -8.002 -5.745 4.674 1.00 98.75 155 ILE A N 1
ATOM 1272 C CA . ILE A 1 155 ? -8.669 -6.252 3.481 1.00 98.75 155 ILE A CA 1
ATOM 1273 C C . ILE A 1 155 ? -7.649 -6.218 2.350 1.00 98.75 155 ILE A C 1
ATOM 1275 O O . ILE A 1 155 ? -7.226 -5.143 1.919 1.00 98.75 155 ILE A O 1
ATOM 1279 N N . TYR A 1 156 ? -7.260 -7.398 1.872 1.00 98.31 156 TYR A N 1
ATOM 1280 C CA . TYR A 1 156 ? -6.395 -7.532 0.707 1.00 98.31 156 TYR A CA 1
ATOM 1281 C C . TYR A 1 156 ? -7.199 -7.964 -0.515 1.00 98.31 156 TYR A C 1
ATOM 1283 O O . TYR A 1 156 ? -8.017 -8.880 -0.423 1.00 98.31 156 TYR A O 1
ATOM 1291 N N . VAL A 1 157 ? -6.956 -7.329 -1.663 1.00 98.19 157 VAL A N 1
ATOM 1292 C CA . VAL A 1 157 ? -7.600 -7.705 -2.930 1.00 98.19 157 VAL A CA 1
ATOM 1293 C C . VAL A 1 157 ? -6.545 -8.016 -3.978 1.00 98.19 157 VAL A C 1
ATOM 1295 O O . VAL A 1 157 ? -5.727 -7.165 -4.330 1.00 98.19 157 VAL A O 1
ATOM 1298 N N . ALA A 1 158 ? -6.610 -9.243 -4.488 1.00 97.50 158 ALA A N 1
ATOM 1299 C CA . ALA A 1 158 ? -5.818 -9.719 -5.608 1.00 97.50 158 ALA A CA 1
ATOM 1300 C C . ALA A 1 158 ? -6.660 -9.738 -6.888 1.00 97.50 158 ALA A C 1
ATOM 1302 O O . ALA A 1 158 ? -7.875 -9.942 -6.857 1.00 97.50 158 ALA A O 1
ATOM 1303 N N . ARG A 1 159 ? -5.996 -9.583 -8.032 1.00 98.19 159 ARG A N 1
ATOM 1304 C CA . ARG A 1 159 ? -6.595 -9.708 -9.361 1.00 98.19 159 ARG A CA 1
ATOM 1305 C C . ARG A 1 159 ? -5.658 -10.509 -10.258 1.00 98.19 159 ARG A C 1
ATOM 1307 O O . ARG A 1 159 ? -4.456 -10.538 -10.020 1.00 98.19 159 ARG A O 1
ATOM 1314 N N . ASN A 1 160 ? -6.205 -11.153 -11.290 1.00 98.25 160 ASN A N 1
ATOM 1315 C CA . ASN A 1 160 ? -5.398 -11.829 -12.303 1.00 98.25 160 ASN A CA 1
ATOM 1316 C C . ASN A 1 160 ? -4.304 -10.873 -12.837 1.00 98.25 160 ASN A C 1
ATOM 1318 O O . ASN A 1 160 ? -4.649 -9.791 -13.323 1.00 98.25 160 ASN A O 1
ATOM 1322 N N . PRO A 1 161 ? -3.013 -11.252 -12.779 1.00 96.50 161 PRO A N 1
ATOM 1323 C CA . PRO A 1 161 ? -1.908 -10.358 -13.125 1.00 96.50 161 PRO A CA 1
ATOM 1324 C C . PRO A 1 161 ? -1.937 -9.906 -14.591 1.00 96.50 161 PRO A C 1
ATOM 1326 O O . PRO A 1 161 ? -1.493 -8.804 -14.901 1.00 96.50 161 PRO A O 1
ATOM 1329 N N . LYS A 1 162 ? -2.527 -10.697 -15.500 1.00 96.69 162 LYS A N 1
ATOM 1330 C CA . LYS A 1 162 ? -2.697 -10.304 -16.910 1.00 96.69 162 LYS A CA 1
ATOM 1331 C C . LYS A 1 162 ? -3.667 -9.128 -17.051 1.00 96.69 162 LYS A C 1
ATOM 1333 O O . LYS A 1 162 ? -3.409 -8.201 -17.814 1.00 96.69 162 LYS A O 1
ATOM 1338 N N . ASP A 1 163 ? -4.752 -9.132 -16.278 1.00 98.19 163 ASP A N 1
ATOM 1339 C CA . ASP A 1 163 ? -5.724 -8.034 -16.268 1.00 98.19 163 ASP A CA 1
ATOM 1340 C C . ASP A 1 163 ? -5.183 -6.798 -15.542 1.00 98.19 163 ASP A C 1
ATOM 1342 O O . ASP A 1 163 ? -5.460 -5.663 -15.942 1.00 98.19 163 ASP A O 1
ATOM 1346 N N . VAL A 1 164 ? -4.408 -7.015 -14.473 1.00 98.12 164 VAL A N 1
ATOM 1347 C CA . VAL A 1 164 ? -3.679 -5.953 -13.770 1.00 98.12 164 VAL A CA 1
ATOM 1348 C C . VAL A 1 164 ? -2.736 -5.248 -14.735 1.00 98.12 164 VAL A C 1
ATOM 1350 O O . VAL A 1 164 ? -2.826 -4.029 -14.842 1.00 98.12 164 VAL A O 1
ATOM 1353 N N . ALA A 1 165 ? -1.915 -5.990 -15.485 1.00 97.31 165 ALA A N 1
ATOM 1354 C CA . ALA A 1 165 ? -0.957 -5.432 -16.437 1.00 97.31 165 ALA A CA 1
ATOM 1355 C C . ALA A 1 165 ? -1.630 -4.481 -17.436 1.00 97.31 165 ALA A C 1
ATOM 1357 O O . ALA A 1 165 ? -1.246 -3.315 -17.548 1.00 97.31 165 ALA A O 1
ATOM 1358 N N . VAL A 1 166 ? -2.700 -4.937 -18.099 1.00 97.62 166 VAL A N 1
ATOM 1359 C CA . VAL A 1 166 ? -3.453 -4.118 -19.065 1.00 97.62 166 VAL A CA 1
ATOM 1360 C C . VAL A 1 166 ? -4.071 -2.889 -18.390 1.00 97.62 166 VAL A C 1
ATOM 1362 O O . VAL A 1 166 ? -3.971 -1.772 -18.900 1.00 97.62 166 VAL A O 1
ATOM 1365 N N . SER A 1 167 ? -4.694 -3.060 -17.220 1.00 98.12 167 SER A N 1
ATOM 1366 C CA . SER A 1 167 ? -5.305 -1.942 -16.493 1.00 98.12 167 SER A CA 1
ATOM 1367 C C . SER A 1 167 ? -4.269 -0.932 -15.987 1.00 98.12 167 SER A C 1
ATOM 1369 O O . SER A 1 167 ? -4.565 0.266 -15.928 1.00 98.12 167 SER A O 1
ATOM 1371 N N . TYR A 1 168 ? -3.070 -1.394 -15.627 1.00 97.75 168 TYR A N 1
ATOM 1372 C CA . TYR A 1 168 ? -1.994 -0.551 -15.121 1.00 97.75 168 TYR A CA 1
ATOM 1373 C C . TYR A 1 168 ? -1.350 0.259 -16.237 1.00 97.75 168 TYR A C 1
ATOM 1375 O O . TYR A 1 168 ? -1.216 1.470 -16.081 1.00 97.75 168 TYR A O 1
ATOM 1383 N N . TYR A 1 169 ? -1.120 -0.345 -17.402 1.00 96.88 169 TYR A N 1
ATOM 1384 C CA . TYR A 1 169 ? -0.675 0.367 -18.601 1.00 96.88 169 TYR A CA 1
ATOM 1385 C C . TYR A 1 169 ? -1.570 1.577 -18.921 1.00 96.88 169 TYR A C 1
ATOM 1387 O O . TYR A 1 169 ? -1.098 2.712 -19.027 1.00 96.88 169 TYR A O 1
ATOM 1395 N N . HIS A 1 170 ? -2.889 1.367 -18.999 1.00 97.00 170 HIS A N 1
ATOM 1396 C CA . HIS A 1 170 ? -3.835 2.455 -19.271 1.00 97.00 170 HIS A CA 1
ATOM 1397 C C . HIS A 1 170 ? -3.895 3.493 -18.144 1.00 97.00 170 HIS A C 1
ATOM 1399 O O . HIS A 1 170 ? -4.051 4.686 -18.404 1.00 97.00 170 HIS A O 1
ATOM 1405 N N . HIS A 1 171 ? -3.754 3.065 -16.888 1.00 95.94 171 HIS A N 1
ATOM 1406 C CA . HIS A 1 171 ? -3.678 3.986 -15.758 1.00 95.94 171 HIS A CA 1
ATOM 1407 C C . HIS A 1 171 ? -2.439 4.884 -15.834 1.00 95.94 171 HIS A C 1
ATOM 1409 O O . HIS A 1 171 ? -2.568 6.091 -15.636 1.00 95.94 171 HIS A O 1
ATOM 1415 N N . CYS A 1 172 ? -1.273 4.322 -16.154 1.00 93.44 172 CYS A N 1
ATOM 1416 C CA . CYS A 1 172 ? -0.033 5.079 -16.285 1.00 93.44 172 CYS A CA 1
ATOM 1417 C C . CYS A 1 172 ? -0.108 6.091 -17.432 1.00 93.44 172 CYS A C 1
ATOM 1419 O O . CYS A 1 172 ? 0.287 7.239 -17.249 1.00 93.44 172 CYS A O 1
ATOM 1421 N N . GLN A 1 173 ? -0.702 5.727 -18.573 1.00 92.00 173 GLN A N 1
ATOM 1422 C CA . GLN A 1 173 ? -0.935 6.683 -19.663 1.00 92.00 173 GLN A CA 1
ATOM 1423 C C . GLN A 1 173 ? -1.818 7.864 -19.246 1.00 92.00 173 GLN A C 1
ATOM 1425 O O . GLN A 1 173 ? -1.524 9.013 -19.589 1.00 92.00 173 GLN A O 1
ATOM 1430 N N . ALA A 1 174 ? -2.906 7.578 -18.526 1.00 91.81 174 ALA A N 1
ATOM 1431 C CA . ALA A 1 174 ? -3.920 8.571 -18.191 1.00 91.81 174 ALA A CA 1
ATOM 1432 C C . ALA A 1 174 ? -3.524 9.472 -17.012 1.00 91.81 174 ALA A C 1
ATOM 1434 O O . ALA A 1 174 ? -3.841 10.658 -17.023 1.00 91.81 174 ALA A O 1
ATOM 1435 N N . LEU A 1 175 ? -2.874 8.915 -15.985 1.00 87.44 175 LEU A N 1
ATOM 1436 C CA . LEU A 1 175 ? -2.684 9.583 -14.690 1.00 87.44 175 LEU A CA 1
ATOM 1437 C C . LEU A 1 175 ? -1.220 9.761 -14.278 1.00 87.44 175 LEU A C 1
ATOM 1439 O O . LEU A 1 175 ? -0.949 10.571 -13.395 1.00 87.44 175 LEU A O 1
ATOM 1443 N N . VAL A 1 176 ? -0.289 9.044 -14.911 1.00 86.19 176 VAL A N 1
ATOM 1444 C CA . VAL A 1 176 ? 1.158 9.121 -14.623 1.00 86.19 176 VAL A CA 1
ATOM 1445 C C . VAL A 1 176 ? 1.938 9.669 -15.827 1.00 86.19 176 VAL A C 1
ATOM 1447 O O . VAL A 1 176 ? 3.152 9.768 -15.787 1.00 86.19 176 VAL A O 1
ATOM 1450 N N . ASP A 1 177 ? 1.243 10.103 -16.888 1.00 85.88 177 ASP A N 1
ATOM 1451 C CA . ASP A 1 177 ? 1.856 10.726 -18.073 1.00 85.88 177 ASP A CA 1
ATOM 1452 C C . ASP A 1 177 ? 2.841 9.795 -18.812 1.00 85.88 177 ASP A C 1
ATOM 1454 O O . ASP A 1 177 ? 3.742 10.252 -19.508 1.00 85.88 177 ASP A O 1
ATOM 1458 N N . TYR A 1 178 ? 2.653 8.474 -18.701 1.00 88.56 178 TYR A N 1
ATOM 1459 C CA . TYR A 1 178 ? 3.449 7.502 -19.451 1.00 88.56 178 TYR A CA 1
ATOM 1460 C C . TYR A 1 178 ? 3.170 7.631 -20.956 1.00 88.56 178 TYR A C 1
ATOM 1462 O O . TYR A 1 178 ? 2.009 7.687 -21.383 1.00 88.56 178 TYR A O 1
ATOM 1470 N N . ARG A 1 179 ? 4.234 7.697 -21.764 1.00 88.69 179 ARG A N 1
ATOM 1471 C CA . ARG A 1 179 ? 4.171 7.873 -23.230 1.00 88.69 179 ARG A CA 1
ATOM 1472 C C . ARG A 1 179 ? 4.889 6.783 -24.027 1.00 88.69 179 ARG A C 1
ATOM 1474 O O . ARG A 1 179 ? 4.877 6.858 -25.251 1.00 88.69 179 ARG A O 1
ATOM 1481 N N . GLY A 1 180 ? 5.471 5.795 -23.346 1.00 87.06 180 GLY A N 1
ATOM 1482 C CA . GLY A 1 180 ? 6.081 4.639 -23.998 1.00 87.06 180 GLY A CA 1
ATOM 1483 C C . GLY A 1 180 ? 5.046 3.714 -24.636 1.00 87.06 180 GLY A C 1
ATOM 1484 O O . GLY A 1 180 ? 3.835 3.835 -24.402 1.00 87.06 180 GLY A O 1
ATOM 1485 N N . ASP A 1 181 ? 5.530 2.784 -25.454 1.00 91.75 181 ASP A N 1
ATOM 1486 C CA . ASP A 1 181 ? 4.679 1.757 -26.040 1.00 91.75 181 ASP A CA 1
ATOM 1487 C C . ASP A 1 181 ? 4.266 0.689 -25.012 1.00 91.75 181 ASP A C 1
ATOM 1489 O O . ASP A 1 181 ? 4.689 0.666 -23.853 1.00 91.75 181 ASP A O 1
ATOM 1493 N N . ARG A 1 182 ? 3.316 -0.149 -25.420 1.00 94.00 182 ARG A N 1
ATOM 1494 C CA . ARG A 1 182 ? 2.701 -1.143 -24.544 1.00 94.00 182 ARG A CA 1
ATOM 1495 C C . ARG A 1 182 ? 3.663 -2.284 -24.228 1.00 94.00 182 ARG A C 1
ATOM 1497 O O . ARG A 1 182 ? 3.653 -2.793 -23.111 1.00 94.00 182 ARG A O 1
ATOM 1504 N N . GLU A 1 183 ? 4.436 -2.704 -25.218 1.00 95.62 183 GLU A N 1
ATOM 1505 C CA . GLU A 1 183 ? 5.376 -3.813 -25.126 1.00 95.62 183 GLU A CA 1
ATOM 1506 C C . GLU A 1 183 ? 6.484 -3.483 -24.119 1.00 95.62 183 GLU A C 1
ATOM 1508 O O . GLU A 1 183 ? 6.680 -4.246 -23.176 1.00 95.62 183 GLU A O 1
ATOM 1513 N N . ALA A 1 184 ? 7.080 -2.291 -24.208 1.00 93.06 184 ALA A N 1
ATOM 1514 C CA . ALA A 1 184 ? 8.055 -1.789 -23.246 1.00 93.06 184 ALA A CA 1
ATOM 1515 C C . ALA A 1 184 ? 7.484 -1.720 -21.822 1.00 93.06 184 ALA A C 1
ATOM 1517 O O . ALA A 1 184 ? 8.147 -2.126 -20.870 1.00 93.06 184 ALA A O 1
ATOM 1518 N N . PHE A 1 185 ? 6.236 -1.263 -21.654 1.00 94.62 185 PHE A N 1
ATOM 1519 C CA . PHE A 1 185 ? 5.591 -1.251 -20.338 1.00 94.62 185 PHE A CA 1
ATOM 1520 C C . PHE A 1 185 ? 5.435 -2.661 -19.749 1.00 94.62 185 PHE A C 1
ATOM 1522 O O . PHE A 1 185 ? 5.625 -2.856 -18.549 1.00 94.62 185 PHE A O 1
ATOM 1529 N N . PHE A 1 186 ? 5.052 -3.647 -20.563 1.00 95.75 186 PHE A N 1
ATOM 1530 C CA . PHE A 1 186 ? 4.912 -5.023 -20.086 1.00 95.75 186 PHE A CA 1
ATOM 1531 C C . PHE A 1 186 ? 6.258 -5.675 -19.797 1.00 95.75 186 PHE A C 1
ATOM 1533 O O . PHE A 1 186 ? 6.360 -6.381 -18.797 1.00 95.75 186 PHE A O 1
ATOM 1540 N N . ASP A 1 187 ? 7.283 -5.398 -20.600 1.00 95.25 187 ASP A N 1
ATOM 1541 C CA . ASP A 1 187 ? 8.646 -5.832 -20.306 1.00 95.25 187 ASP A CA 1
ATOM 1542 C C . ASP A 1 187 ? 9.122 -5.228 -18.981 1.00 95.25 187 ASP A C 1
ATOM 1544 O O . ASP A 1 187 ? 9.605 -5.954 -18.116 1.00 95.25 187 ASP A O 1
ATOM 1548 N N . ASP A 1 188 ? 8.905 -3.932 -18.757 1.00 94.00 188 ASP A N 1
ATOM 1549 C CA . ASP A 1 188 ? 9.223 -3.278 -17.487 1.00 94.00 188 ASP A CA 1
ATOM 1550 C C . ASP A 1 188 ? 8.486 -3.915 -16.306 1.00 94.00 188 ASP A C 1
ATOM 1552 O O . ASP A 1 188 ? 9.079 -4.139 -15.251 1.00 94.00 188 ASP A O 1
ATOM 1556 N N . LEU A 1 189 ? 7.197 -4.218 -16.474 1.00 94.94 189 LEU A N 1
ATOM 1557 C CA . LEU A 1 189 ? 6.381 -4.852 -15.442 1.00 94.94 189 LEU A CA 1
ATOM 1558 C C . LEU A 1 189 ? 6.878 -6.270 -15.121 1.00 94.94 189 LEU A C 1
ATOM 1560 O O . LEU A 1 189 ? 6.889 -6.651 -13.957 1.00 94.94 189 LEU A O 1
ATOM 1564 N N . LEU A 1 190 ? 7.306 -7.039 -16.128 1.00 95.19 190 LEU A N 1
ATOM 1565 C CA . LEU A 1 190 ? 7.865 -8.387 -15.955 1.00 95.19 190 LEU A CA 1
ATOM 1566 C C . LEU A 1 190 ? 9.247 -8.387 -15.286 1.00 95.19 190 LEU A C 1
ATOM 1568 O O . LEU A 1 190 ? 9.625 -9.390 -14.686 1.00 95.19 190 LEU A O 1
ATOM 1572 N N . HIS A 1 191 ? 9.989 -7.284 -15.392 1.00 94.44 191 HIS A N 1
ATOM 1573 C CA . HIS A 1 191 ? 11.294 -7.099 -14.753 1.00 94.44 191 HIS A CA 1
ATOM 1574 C C . HIS A 1 191 ? 11.215 -6.305 -13.436 1.00 94.44 191 HIS A C 1
ATOM 1576 O O . HIS A 1 191 ? 12.245 -5.846 -12.941 1.00 94.44 191 HIS A O 1
ATOM 1582 N N . ASP A 1 192 ? 10.012 -6.115 -12.883 1.00 95.19 192 ASP A N 1
ATOM 1583 C CA . ASP A 1 192 ? 9.753 -5.365 -11.649 1.00 95.19 192 ASP A CA 1
ATOM 1584 C C . ASP A 1 192 ? 10.245 -3.900 -11.673 1.00 95.19 192 ASP A C 1
ATOM 1586 O O . ASP A 1 192 ? 10.599 -3.318 -10.646 1.00 95.19 192 ASP A O 1
ATOM 1590 N N . GLN A 1 193 ? 10.252 -3.271 -12.852 1.00 93.00 193 GLN A N 1
ATOM 1591 C CA . GLN A 1 193 ? 10.723 -1.896 -13.082 1.00 93.00 193 GLN A CA 1
ATOM 1592 C C . GLN A 1 193 ? 9.585 -0.876 -13.223 1.00 93.00 193 GLN A C 1
ATOM 1594 O O . GLN A 1 193 ? 9.767 0.206 -13.791 1.00 93.00 193 GLN A O 1
ATOM 1599 N N . VAL A 1 194 ? 8.405 -1.218 -12.709 1.00 93.44 194 VAL A N 1
ATOM 1600 C CA . VAL A 1 194 ? 7.245 -0.328 -12.604 1.00 93.44 194 VAL A CA 1
ATOM 1601 C C . VAL A 1 194 ? 6.985 -0.044 -11.129 1.00 93.44 194 VAL A C 1
ATOM 1603 O O . VAL A 1 194 ? 7.172 -0.912 -10.278 1.00 93.44 194 VAL A O 1
ATOM 1606 N N . THR A 1 195 ? 6.561 1.180 -10.806 1.00 93.69 195 THR A N 1
ATOM 1607 C CA . THR A 1 195 ? 6.247 1.589 -9.430 1.00 93.69 195 THR A CA 1
ATOM 1608 C C . THR A 1 195 ? 5.374 0.550 -8.725 1.00 93.69 195 THR A C 1
ATOM 1610 O O . THR A 1 195 ? 4.409 0.043 -9.289 1.00 93.69 195 THR A O 1
ATOM 1613 N N . PHE A 1 196 ? 5.722 0.263 -7.476 1.00 95.75 196 PHE A N 1
ATOM 1614 C CA . PHE A 1 196 ? 5.140 -0.751 -6.607 1.00 95.75 196 PHE A CA 1
ATOM 1615 C C . PHE A 1 196 ? 5.439 -2.220 -6.937 1.00 95.75 196 PHE A C 1
ATOM 1617 O O . PHE A 1 196 ? 4.942 -3.092 -6.231 1.00 95.75 196 PHE A O 1
ATOM 1624 N N . CYS A 1 197 ? 6.257 -2.521 -7.942 1.00 96.25 197 CYS A N 1
ATOM 1625 C CA . CYS A 1 197 ? 6.698 -3.898 -8.165 1.00 96.25 197 CYS A CA 1
ATOM 1626 C C . CYS A 1 197 ? 7.700 -4.358 -7.090 1.00 96.25 197 CYS A C 1
ATOM 1628 O O . CYS A 1 197 ? 8.379 -3.507 -6.496 1.00 96.25 197 CYS A O 1
ATOM 1630 N N . PRO A 1 198 ? 7.830 -5.677 -6.847 1.00 95.00 198 PRO A N 1
ATOM 1631 C CA . PRO A 1 198 ? 7.137 -6.800 -7.513 1.00 95.00 198 PRO A CA 1
ATOM 1632 C C . PRO A 1 198 ? 5.625 -6.921 -7.248 1.00 95.00 198 PRO A C 1
ATOM 1634 O O . PRO A 1 198 ? 5.118 -6.364 -6.276 1.00 95.00 198 PRO A O 1
ATOM 1637 N N . MET A 1 199 ? 4.918 -7.637 -8.140 1.00 83.62 199 MET A N 1
ATOM 1638 C CA . MET A 1 199 ? 3.497 -8.024 -7.994 1.00 83.62 199 MET A CA 1
ATOM 1639 C C . MET A 1 199 ? 3.284 -9.187 -7.024 1.00 83.62 199 MET A C 1
ATOM 1641 O O . MET A 1 199 ? 4.102 -10.133 -7.038 1.00 83.62 199 MET A O 1
#

Foldseek 3Di:
DQWDKAWDDDPDPDDDDPFTKIWIAGPPCVLQQDDCVVVPTGTFIATPLLVVCLVVQQAQDDAQQEEEEEEAPPLCRVVCLLVVLCVVVVNPVVCSVVDDSCLQEPAQCCCSGVPVDVDRSVVSQNPRDPPHHYYYHADSSSGHSCCNVSVHHYHYGGDDVVSVLVSVVVCCVVPVVDDDDSVVSVVCQVVSNDGSDDD

pLDDT: mean 92.89, std 11.48, range [36.84, 98.81]

Sequence (199 aa):
MAFTFTNVTKESSNHTETSRNILVQLNDITDYPLDATKNPPAPMFVSAKYRDYAQQVRDFRVYEDDVWIVTFPKSGTTWTEEMVWLINHNLDYKTARDINLNVRSTFIEFGAIADRYPINTINIAANNQRPRQIKSHLLLPLLPRQLWTVKPQIIYVARNPKDVAVSYYHHCQALVDYRGDREAFFDDLLHDQVTFCPM

InterPro domains:
  IPR000863 Sulfotransferase domain [PF00685] (65-197)
  IPR027417 P-loop containing nucleoside triphosphate hydrolase [G3DSA:3.40.50.300] (6-199)
  IPR027417 P-loop containing nucleoside triphosphate hydrolase [SSF52540] (45-198)

Secondary structure (DSSP, 8-state):
--EEEEEE----SS------EEEEEE---TT-SS-TTTSPPPPEEEEGGGGGTHHHHHTPPP-TT-EEEEESTTSSHHHHHHHHHHHHTTT-HHHHHHS-HHHHSEETTHHHH-TT----HHHHHHHSPSSPEEEE---GGGS-THHHHH--EEEEE---HHHHHHHHHHHHHHHS---S-HHHHHHHHHTT-STT---